Protein AF-A0A2D6E256-F1 (afdb_monomer_lite)

pLDDT: mean 92.29, std 6.57, range [42.56, 98.31]

Structure (mmCIF, N/CA/C/O backbone):
data_AF-A0A2D6E256-F1
#
_entry.id   AF-A0A2D6E256-F1
#
loop_
_atom_site.group_PDB
_atom_site.id
_atom_site.type_symbol
_atom_site.label_atom_id
_atom_site.label_alt_id
_atom_site.label_comp_id
_atom_site.label_asym_id
_atom_site.label_entity_id
_atom_site.label_seq_id
_atom_site.pdbx_PDB_ins_code
_atom_site.Cartn_x
_atom_site.Cartn_y
_atom_site.Cartn_z
_atom_site.occupancy
_atom_site.B_iso_or_equiv
_atom_site.auth_seq_id
_atom_site.auth_comp_id
_atom_site.auth_asym_id
_atom_site.auth_atom_id
_atom_site.pdbx_PDB_model_num
ATOM 1 N N . MET A 1 1 ? -31.412 8.981 7.263 1.00 42.56 1 MET A N 1
ATOM 2 C CA . MET A 1 1 ? -31.386 8.027 8.396 1.00 42.56 1 MET A CA 1
ATOM 3 C C . MET A 1 1 ? -29.977 7.980 8.965 1.00 42.56 1 MET A C 1
ATOM 5 O O . MET A 1 1 ? -29.060 7.712 8.205 1.00 42.56 1 MET A O 1
ATOM 9 N N . LYS A 1 2 ? -29.786 8.270 10.258 1.00 49.34 2 LYS A N 1
ATOM 10 C CA . LYS A 1 2 ? -28.508 8.019 10.946 1.00 49.34 2 LYS A CA 1
ATOM 11 C C . LYS A 1 2 ? -28.487 6.540 11.339 1.00 49.34 2 LYS A C 1
ATOM 13 O O . LYS A 1 2 ? -29.205 6.157 12.256 1.00 49.34 2 LYS A O 1
ATOM 18 N N . SER A 1 3 ? -27.737 5.709 10.621 1.00 59.97 3 SER A N 1
ATOM 19 C CA . SER A 1 3 ? -27.509 4.318 11.020 1.00 59.97 3 SER A CA 1
ATOM 20 C C . SER A 1 3 ? -26.541 4.308 12.204 1.00 59.97 3 SER A C 1
ATOM 22 O O . SER A 1 3 ? -25.357 4.606 12.037 1.00 59.97 3 SER A O 1
ATOM 24 N N . ASN A 1 4 ? -27.052 4.021 13.400 1.00 79.44 4 ASN A N 1
ATOM 25 C CA . ASN A 1 4 ? -26.221 3.742 14.567 1.00 79.44 4 ASN A CA 1
ATOM 26 C C . ASN A 1 4 ? -25.912 2.246 14.572 1.00 79.44 4 ASN A C 1
ATOM 28 O O . ASN A 1 4 ? -26.814 1.431 14.752 1.00 79.44 4 ASN A O 1
ATOM 32 N N . ILE A 1 5 ? -24.649 1.904 14.358 1.00 92.31 5 ILE A N 1
ATOM 33 C CA . ILE A 1 5 ? -24.158 0.527 14.391 1.00 92.31 5 ILE A CA 1
ATOM 34 C C . ILE A 1 5 ? -23.580 0.269 15.784 1.00 92.31 5 ILE A C 1
ATOM 36 O O . ILE A 1 5 ? -22.958 1.156 16.369 1.00 92.31 5 ILE A O 1
ATOM 40 N N . LEU A 1 6 ? -23.793 -0.927 16.327 1.00 94.25 6 LEU A N 1
ATOM 41 C CA . LEU A 1 6 ? -23.228 -1.360 17.603 1.00 94.25 6 LEU A CA 1
ATOM 42 C C . LEU A 1 6 ? -22.379 -2.609 17.371 1.00 94.25 6 LEU A C 1
ATOM 44 O O . LEU A 1 6 ? -22.838 -3.554 16.735 1.00 94.25 6 LEU A O 1
ATOM 48 N N . THR A 1 7 ? -21.166 -2.620 17.911 1.00 95.75 7 THR A N 1
ATOM 49 C CA . THR A 1 7 ? -20.283 -3.789 17.902 1.00 95.75 7 THR A CA 1
ATOM 50 C C . THR A 1 7 ? -19.601 -3.957 19.256 1.00 95.75 7 THR A C 1
ATOM 52 O O . THR A 1 7 ? -19.430 -2.995 20.004 1.00 95.75 7 THR A O 1
ATOM 55 N N . LYS A 1 8 ? -19.195 -5.185 19.586 1.00 96.62 8 LYS A N 1
ATOM 56 C CA . LYS A 1 8 ? -18.315 -5.425 20.736 1.00 96.62 8 LYS A CA 1
ATOM 57 C C . LYS A 1 8 ? -16.895 -4.980 20.404 1.00 96.62 8 LYS A C 1
ATOM 59 O O . LYS A 1 8 ? -16.344 -4.138 21.101 1.00 96.62 8 LYS A O 1
ATOM 64 N N . LYS A 1 9 ? -16.346 -5.479 19.296 1.00 97.75 9 LYS A N 1
ATOM 65 C CA . LYS A 1 9 ? -14.988 -5.172 18.839 1.00 97.75 9 LYS A CA 1
ATOM 66 C C . LYS A 1 9 ? -15.029 -4.415 17.524 1.00 97.75 9 LYS A C 1
ATOM 68 O O . LYS A 1 9 ? -15.698 -4.842 16.576 1.00 97.75 9 LYS A O 1
ATOM 73 N N . LEU A 1 10 ? -14.314 -3.302 17.484 1.00 98.06 10 LEU A N 1
ATOM 74 C CA . LEU A 1 10 ? -14.094 -2.512 16.287 1.00 98.06 10 LEU A CA 1
ATOM 75 C C . LEU A 1 10 ? -12.601 -2.480 15.977 1.00 98.06 10 LEU A C 1
ATOM 77 O O . LEU A 1 10 ? -11.783 -2.225 16.853 1.00 98.06 10 LEU A O 1
ATOM 81 N N . VAL A 1 11 ? -12.260 -2.733 14.724 1.00 98.31 11 VAL A N 1
ATOM 82 C CA . VAL A 1 11 ? -10.904 -2.647 14.193 1.00 98.31 11 VAL A CA 1
ATOM 83 C C . VAL A 1 11 ? -10.857 -1.492 13.204 1.00 98.31 11 VAL A C 1
ATOM 85 O O . VAL A 1 11 ? -11.745 -1.365 12.361 1.00 98.31 11 VAL A O 1
ATOM 88 N N . ILE A 1 12 ? -9.821 -0.666 13.278 1.00 97.69 12 ILE A N 1
ATOM 89 C CA . ILE A 1 12 ? -9.506 0.332 12.259 1.00 97.69 12 ILE A CA 1
ATOM 90 C C . ILE A 1 12 ? -8.121 0.024 11.714 1.00 97.69 12 ILE A C 1
ATOM 92 O O . ILE A 1 12 ? -7.166 -0.121 12.477 1.00 97.69 12 ILE A O 1
ATOM 96 N N . GLY A 1 13 ? -8.023 -0.094 10.396 1.00 96.19 13 GLY A N 1
ATOM 97 C CA . GLY A 1 13 ? -6.741 -0.253 9.732 1.00 96.19 13 GLY A CA 1
ATOM 98 C C . GLY A 1 13 ? -6.850 -0.779 8.312 1.00 96.19 13 GLY A C 1
ATOM 99 O O . GLY A 1 13 ? -7.865 -1.347 7.899 1.00 96.19 13 GLY A O 1
ATOM 100 N N . SER A 1 14 ? -5.762 -0.599 7.577 1.00 93.12 14 SER A N 1
ATOM 101 C CA . SER A 1 14 ? -5.675 -0.885 6.143 1.00 93.12 14 SER A CA 1
ATOM 102 C C . SER A 1 14 ? -4.825 -2.112 5.795 1.00 93.12 14 SER A C 1
ATOM 104 O O . SER A 1 14 ? -4.957 -2.669 4.706 1.00 93.12 14 SER A O 1
ATOM 106 N N . CYS A 1 15 ? -3.973 -2.573 6.712 1.00 93.88 15 CYS A N 1
ATOM 107 C CA . CYS A 1 15 ? -2.990 -3.626 6.457 1.00 93.88 15 CYS A CA 1
ATOM 108 C C . CYS A 1 15 ? -3.563 -5.050 6.593 1.00 93.88 15 CYS A C 1
ATOM 110 O O . CYS A 1 15 ? -4.566 -5.279 7.268 1.00 93.88 15 CYS A O 1
ATOM 112 N N . LEU A 1 16 ? -2.878 -6.050 6.019 1.00 95.88 16 LEU A N 1
ATOM 113 C CA . LEU A 1 16 ? -3.288 -7.462 6.099 1.00 95.88 16 LEU A CA 1
ATOM 114 C C . LEU A 1 16 ? -3.494 -7.943 7.547 1.00 95.88 16 LEU A C 1
ATOM 116 O O . LEU A 1 16 ? -4.453 -8.666 7.818 1.00 95.88 16 LEU A O 1
ATOM 120 N N . ARG A 1 17 ? -2.649 -7.493 8.485 1.00 96.00 17 ARG A N 1
ATOM 121 C CA . ARG A 1 17 ? -2.762 -7.835 9.913 1.00 96.00 17 ARG A CA 1
ATOM 122 C C . ARG A 1 17 ? -4.083 -7.362 10.524 1.00 96.00 17 ARG A C 1
ATOM 124 O O . ARG A 1 17 ? -4.679 -8.114 11.289 1.00 96.00 17 ARG A O 1
ATOM 131 N N . ALA A 1 18 ? -4.577 -6.179 10.151 1.00 97.19 18 ALA A N 1
ATOM 132 C CA . ALA A 1 18 ? 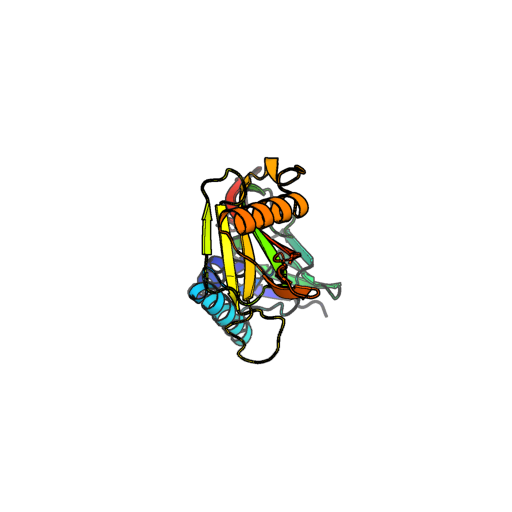-5.866 -5.672 10.622 1.00 97.19 18 ALA A CA 1
ATOM 133 C C . ALA A 1 18 ? -7.023 -6.568 10.150 1.00 97.19 18 ALA A C 1
ATOM 135 O O . ALA A 1 18 ? -7.886 -6.946 10.943 1.00 97.19 18 ALA A O 1
ATOM 136 N N . LEU A 1 19 ? -7.005 -6.984 8.877 1.00 97.44 19 LEU A N 1
ATOM 137 C CA . LEU A 1 19 ? -8.013 -7.897 8.328 1.00 97.44 19 LEU A CA 1
ATOM 138 C C . LEU A 1 19 ? -7.945 -9.292 8.962 1.00 97.44 19 LEU A C 1
ATOM 140 O O . LEU A 1 19 ? -8.982 -9.881 9.270 1.00 97.44 19 LEU A O 1
ATOM 144 N N . GLN A 1 20 ? -6.740 -9.822 9.177 1.00 98.00 20 GLN A N 1
ATOM 145 C CA . GLN A 1 20 ? -6.538 -11.097 9.869 1.00 98.00 20 GLN A CA 1
ATOM 146 C C . GLN A 1 20 ? -7.066 -11.034 11.303 1.00 98.00 20 GLN A C 1
ATOM 148 O O . GLN A 1 20 ? -7.802 -11.928 11.720 1.00 98.00 20 GLN A O 1
ATOM 153 N N . TYR A 1 21 ? -6.751 -9.958 12.030 1.00 98.25 21 TYR A N 1
ATOM 154 C CA . TYR A 1 21 ? -7.240 -9.739 13.386 1.00 98.25 21 TYR A CA 1
ATOM 155 C C . TYR A 1 21 ? -8.768 -9.675 13.419 1.00 98.25 21 TYR A C 1
ATOM 157 O O . TYR A 1 21 ? -9.390 -10.380 14.215 1.00 98.25 21 TYR A O 1
ATOM 165 N N . ALA A 1 22 ? -9.376 -8.894 12.520 1.00 98.00 22 ALA A N 1
ATOM 166 C CA . ALA A 1 22 ? -10.825 -8.779 12.421 1.00 98.00 22 ALA A CA 1
ATOM 167 C C . ALA A 1 22 ? -11.491 -10.129 12.126 1.00 98.00 22 ALA A C 1
ATOM 169 O O . ALA A 1 22 ? -12.448 -10.513 12.795 1.00 98.00 22 ALA A O 1
ATOM 170 N N . SER A 1 23 ? -10.940 -10.896 11.182 1.00 97.69 23 SER A N 1
ATOM 171 C CA . SER A 1 23 ? -11.458 -12.220 10.834 1.00 97.69 23 SER A CA 1
ATOM 172 C C . SER A 1 23 ? -11.338 -13.228 11.978 1.00 97.69 23 SER A C 1
ATOM 174 O O . SER A 1 23 ? -12.267 -14.010 12.182 1.00 97.69 23 SER A O 1
ATOM 176 N N . ALA A 1 24 ? -10.216 -13.227 12.706 1.00 97.81 24 ALA A N 1
ATOM 177 C CA . ALA A 1 24 ? -9.951 -14.161 13.801 1.00 97.81 24 ALA A CA 1
ATOM 178 C C . ALA A 1 24 ? -10.819 -13.897 15.042 1.00 97.81 24 ALA A C 1
ATOM 180 O O . ALA A 1 24 ? -11.139 -14.830 15.772 1.00 97.81 24 ALA A O 1
ATOM 181 N N . HIS A 1 25 ? -11.219 -12.643 15.262 1.00 97.31 25 HIS A N 1
ATOM 182 C CA . HIS A 1 25 ? -11.988 -12.227 16.439 1.00 97.31 25 HIS A CA 1
ATOM 183 C C . HIS A 1 25 ? -13.457 -11.907 16.137 1.00 97.31 25 HIS A C 1
ATOM 185 O O . HIS A 1 25 ? -14.132 -11.351 17.002 1.00 97.31 25 HIS A O 1
ATOM 191 N N . ASP A 1 26 ? -13.937 -12.216 14.924 1.00 96.38 26 ASP A N 1
ATOM 192 C CA . ASP A 1 26 ? -15.287 -11.863 14.448 1.00 96.38 26 ASP A CA 1
ATOM 193 C C . ASP A 1 26 ? -15.609 -10.371 14.675 1.00 96.38 26 ASP A C 1
ATOM 195 O O . ASP A 1 26 ? -16.708 -9.982 15.067 1.00 96.38 26 ASP A O 1
ATOM 199 N N . ALA A 1 27 ? -14.594 -9.521 14.495 1.00 97.62 27 ALA A N 1
ATOM 200 C CA . ALA A 1 27 ? -14.680 -8.100 14.779 1.00 97.62 27 ALA A CA 1
ATOM 201 C C . ALA A 1 27 ? -15.087 -7.317 13.531 1.00 97.62 27 ALA A C 1
ATOM 203 O O . ALA A 1 27 ? -14.698 -7.629 12.403 1.00 97.62 27 ALA A O 1
ATOM 204 N N . MET A 1 28 ? -15.840 -6.247 13.762 1.00 97.81 28 MET A N 1
ATOM 205 C CA . MET A 1 28 ? -16.171 -5.286 12.722 1.00 97.81 28 MET A CA 1
ATOM 206 C C . MET A 1 28 ? -14.917 -4.498 12.340 1.00 97.81 28 MET A C 1
ATOM 208 O O . MET A 1 28 ? -14.172 -4.086 13.226 1.00 97.81 28 MET A O 1
ATOM 212 N N . ILE A 1 29 ? -14.693 -4.254 11.050 1.00 97.69 29 ILE A N 1
ATOM 213 C CA . ILE A 1 29 ? -13.533 -3.510 10.552 1.00 97.69 29 ILE A CA 1
ATOM 214 C C . ILE A 1 29 ? -13.938 -2.290 9.725 1.00 97.69 29 ILE A C 1
ATOM 216 O O . ILE A 1 29 ? -14.803 -2.355 8.847 1.00 97.69 29 ILE A O 1
ATOM 220 N N . VAL A 1 30 ? -13.253 -1.178 9.977 1.00 96.81 30 VAL A N 1
ATOM 221 C CA . VAL A 1 30 ? -13.230 0.007 9.122 1.00 96.81 30 VAL A CA 1
ATOM 222 C C . VAL A 1 30 ? -11.868 0.062 8.438 1.00 96.81 30 VAL A C 1
ATOM 224 O O . VAL A 1 30 ? -10.850 0.343 9.068 1.00 96.81 30 VAL A O 1
ATOM 227 N N . VAL A 1 31 ? -11.864 -0.213 7.135 1.00 95.62 31 VAL A N 1
ATOM 228 C CA . VAL A 1 31 ? -10.683 -0.044 6.282 1.00 95.62 31 VAL A CA 1
ATOM 229 C C . VAL A 1 31 ? -10.583 1.436 5.927 1.00 95.62 31 VAL A C 1
ATOM 231 O O . VAL A 1 31 ? -11.380 1.943 5.141 1.00 95.62 31 VAL A O 1
ATOM 234 N N . ASN A 1 32 ? -9.654 2.137 6.566 1.00 94.69 32 ASN A N 1
ATOM 235 C CA . ASN A 1 32 ? -9.505 3.592 6.484 1.00 94.69 32 ASN A CA 1
ATOM 236 C C . ASN A 1 32 ? -8.736 4.063 5.240 1.00 94.69 32 ASN A C 1
ATOM 238 O O . ASN A 1 32 ? -8.977 5.168 4.756 1.00 94.69 32 ASN A O 1
ATOM 242 N N . MET A 1 33 ? -7.873 3.218 4.677 1.00 91.81 33 MET A N 1
ATOM 243 C CA . MET A 1 33 ? -7.223 3.442 3.384 1.00 91.81 33 MET A CA 1
ATOM 244 C C . MET A 1 33 ? -7.076 2.148 2.588 1.00 91.81 33 MET A C 1
ATOM 246 O O . MET A 1 33 ? -7.040 1.051 3.145 1.00 91.81 33 MET A O 1
ATOM 250 N N . TYR A 1 34 ? -6.950 2.281 1.270 1.00 89.62 34 TYR A N 1
ATOM 251 C CA . TYR A 1 34 ? -6.566 1.178 0.401 1.00 89.62 34 TYR A CA 1
ATOM 252 C C . TYR A 1 34 ? -5.039 1.028 0.402 1.00 89.62 34 TYR A C 1
ATOM 254 O O . TYR A 1 34 ? -4.341 1.743 -0.309 1.00 89.62 34 TYR A O 1
ATOM 262 N N . ASN A 1 35 ? -4.524 0.114 1.229 1.00 89.00 35 ASN A N 1
ATOM 263 C CA . ASN A 1 35 ? -3.087 -0.149 1.356 1.00 89.00 35 ASN A CA 1
ATOM 264 C C . ASN A 1 35 ? -2.790 -1.665 1.431 1.00 89.00 35 ASN A C 1
ATOM 266 O O . ASN A 1 35 ? -2.372 -2.172 2.478 1.00 89.00 35 ASN A O 1
ATOM 270 N N . PRO A 1 36 ? -3.089 -2.431 0.365 1.00 92.88 36 PRO A N 1
ATOM 271 C CA . PRO A 1 36 ? -2.792 -3.860 0.327 1.00 92.88 36 PRO A CA 1
ATOM 272 C C . PRO A 1 36 ? -1.275 -4.110 0.230 1.00 92.88 36 PRO A C 1
ATOM 274 O O . PRO A 1 36 ? -0.565 -3.252 -0.282 1.00 92.88 36 PRO A O 1
ATOM 277 N N . PRO A 1 37 ? -0.770 -5.292 0.630 1.00 93.69 37 PRO A N 1
ATOM 278 C CA . PRO A 1 37 ? 0.617 -5.711 0.379 1.00 93.69 37 PRO A CA 1
ATOM 279 C C . PRO A 1 37 ? 1.036 -5.531 -1.088 1.00 93.69 37 PRO A C 1
ATOM 281 O O . PRO A 1 37 ? 0.192 -5.574 -1.980 1.00 93.69 37 PRO A O 1
ATOM 284 N N . HIS A 1 38 ? 2.324 -5.353 -1.385 1.00 92.69 38 HIS A N 1
ATOM 285 C CA . HIS A 1 38 ? 2.734 -5.020 -2.755 1.00 92.69 38 HIS A CA 1
ATOM 286 C C . HIS A 1 38 ? 2.531 -6.211 -3.710 1.00 92.69 38 HIS A C 1
ATOM 288 O O . HIS A 1 38 ? 3.221 -7.223 -3.614 1.00 92.69 38 HIS A O 1
ATOM 294 N N . GLU A 1 39 ? 1.644 -6.071 -4.699 1.00 92.31 39 GLU A N 1
ATOM 295 C CA . GLU A 1 39 ? 1.156 -7.174 -5.547 1.00 92.31 39 GLU A CA 1
ATOM 296 C C . GLU A 1 39 ? 2.254 -8.033 -6.200 1.00 92.31 39 GLU A C 1
ATOM 298 O O . GLU A 1 39 ? 2.122 -9.252 -6.281 1.00 92.31 39 GLU A O 1
ATOM 303 N N . LEU A 1 40 ? 3.338 -7.415 -6.680 1.00 92.19 40 LEU A N 1
ATOM 304 C CA . LEU A 1 40 ? 4.413 -8.135 -7.380 1.00 92.19 40 LEU A CA 1
ATOM 305 C C . LEU A 1 40 ? 5.503 -8.678 -6.448 1.00 92.19 40 LEU A C 1
ATOM 307 O O . LEU A 1 40 ? 6.265 -9.551 -6.856 1.00 92.19 40 LEU A O 1
ATOM 311 N N . GLU A 1 41 ? 5.604 -8.152 -5.226 1.00 91.62 41 GLU A N 1
ATOM 312 C CA . GLU A 1 41 ? 6.631 -8.569 -4.256 1.00 91.62 41 GLU A CA 1
ATOM 313 C C . GLU A 1 41 ? 6.066 -9.627 -3.308 1.00 91.62 41 GLU A C 1
ATOM 315 O O . GLU A 1 41 ? 6.740 -10.601 -2.987 1.00 91.62 41 GLU A O 1
ATOM 320 N N . GLU A 1 42 ? 4.807 -9.451 -2.912 1.00 93.06 42 GLU A N 1
ATOM 321 C CA . GLU A 1 42 ? 4.099 -10.239 -1.908 1.00 93.06 42 GLU A CA 1
ATOM 322 C C . GLU A 1 42 ? 2.760 -10.751 -2.484 1.00 93.06 42 GLU A C 1
ATOM 324 O O . GLU A 1 42 ? 1.692 -10.502 -1.918 1.00 93.06 42 GLU A O 1
ATOM 329 N N . PRO A 1 43 ? 2.762 -11.481 -3.622 1.00 94.62 43 PRO A N 1
ATOM 330 C CA . PRO A 1 43 ? 1.533 -11.850 -4.334 1.00 94.62 43 PRO A CA 1
ATOM 331 C C . PRO A 1 43 ? 0.572 -12.689 -3.483 1.00 94.62 43 PRO A C 1
ATOM 333 O O . PRO A 1 43 ? -0.647 -12.547 -3.585 1.00 94.62 43 PRO A O 1
ATOM 336 N N . THR A 1 44 ? 1.110 -13.551 -2.616 1.00 96.62 44 THR A N 1
ATOM 337 C CA . THR A 1 44 ? 0.313 -14.367 -1.690 1.00 96.62 44 THR A CA 1
ATOM 338 C C . THR A 1 44 ? -0.408 -13.499 -0.661 1.00 96.62 44 THR A C 1
ATOM 340 O O . THR A 1 44 ? -1.592 -13.713 -0.404 1.00 96.62 44 THR A O 1
ATOM 343 N N . GLU A 1 45 ? 0.281 -12.510 -0.089 1.00 96.44 45 GLU A N 1
ATOM 344 C CA . GLU A 1 45 ? -0.285 -11.614 0.921 1.00 96.44 45 GLU A CA 1
ATOM 345 C C . GLU A 1 45 ? -1.274 -10.628 0.302 1.00 96.44 45 GLU A C 1
ATOM 347 O O . GLU A 1 45 ? -2.343 -10.401 0.867 1.00 96.44 45 GLU A O 1
ATOM 352 N N . TRP A 1 46 ? -0.979 -10.117 -0.896 1.00 96.31 46 TRP A N 1
ATOM 353 C CA . TRP A 1 46 ? -1.907 -9.296 -1.672 1.00 96.31 46 TRP A CA 1
ATOM 354 C C . TRP A 1 46 ? -3.209 -10.055 -1.955 1.00 96.31 46 TRP A C 1
ATOM 356 O O . TRP A 1 46 ? -4.305 -9.551 -1.698 1.00 96.31 46 TRP A O 1
ATOM 366 N N . LEU A 1 47 ? -3.113 -11.311 -2.404 1.00 97.12 47 LEU A N 1
ATOM 367 C CA . LEU A 1 47 ? -4.287 -12.149 -2.647 1.00 97.12 47 LEU A CA 1
ATOM 368 C C . LEU A 1 47 ? -5.050 -12.456 -1.350 1.00 97.12 47 LEU A C 1
ATOM 370 O O . LEU A 1 47 ? -6.284 -12.440 -1.343 1.00 97.12 47 LEU A O 1
ATOM 374 N N . ALA A 1 48 ? -4.338 -12.731 -0.255 1.00 97.56 48 ALA A N 1
ATOM 375 C CA . ALA A 1 48 ? -4.940 -12.953 1.057 1.00 97.56 48 ALA A CA 1
ATOM 376 C C . ALA A 1 48 ? -5.695 -11.710 1.547 1.00 97.56 48 ALA A C 1
ATOM 378 O O . ALA A 1 48 ? -6.814 -11.841 2.042 1.00 97.56 48 ALA A O 1
ATOM 379 N N . TRP A 1 49 ? -5.132 -10.517 1.346 1.00 97.50 49 TRP A N 1
ATOM 380 C CA . TRP A 1 49 ? -5.764 -9.247 1.690 1.00 97.50 49 TRP A CA 1
ATOM 381 C C . TRP A 1 49 ? -7.103 -9.083 0.966 1.00 97.50 49 TRP A C 1
ATOM 383 O O . TRP A 1 49 ? -8.127 -8.870 1.614 1.00 97.50 49 TRP A O 1
ATOM 393 N N . HIS A 1 50 ? -7.133 -9.281 -0.358 1.00 96.44 50 HIS A N 1
ATOM 394 C CA . HIS A 1 50 ? -8.369 -9.168 -1.148 1.00 96.44 50 HIS A CA 1
ATOM 395 C C . HIS A 1 50 ? -9.411 -10.210 -0.751 1.00 96.44 50 HIS A C 1
ATOM 397 O O . HIS A 1 50 ? -10.583 -9.878 -0.565 1.00 96.44 50 HIS A O 1
ATOM 403 N N . ARG A 1 51 ? -8.990 -11.465 -0.558 1.00 96.94 51 ARG A N 1
ATOM 404 C CA . ARG A 1 51 ? -9.885 -12.548 -0.125 1.00 96.94 51 ARG A CA 1
ATOM 405 C C . ARG A 1 51 ? -10.490 -12.279 1.248 1.00 96.94 51 ARG A C 1
ATOM 407 O O . ARG A 1 51 ? -11.695 -12.461 1.417 1.00 96.94 51 ARG A O 1
ATOM 414 N N . LEU A 1 52 ? -9.688 -11.837 2.217 1.00 96.88 52 LEU A N 1
ATOM 415 C CA . LEU A 1 52 ? -10.174 -11.493 3.554 1.00 96.88 52 LEU A CA 1
ATOM 416 C C . LEU A 1 52 ? -11.092 -10.273 3.510 1.00 96.88 52 LEU A C 1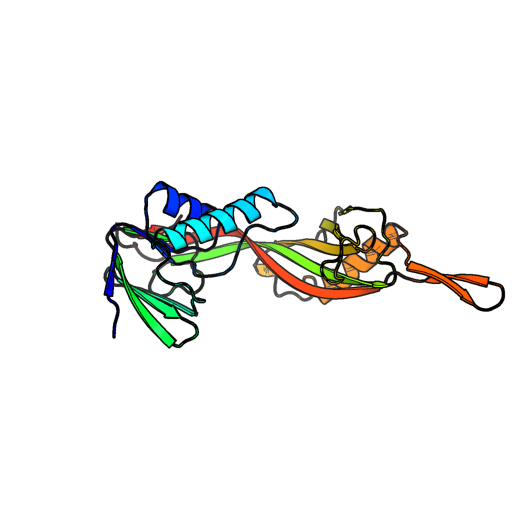
ATOM 418 O O . LEU A 1 52 ? -12.168 -10.318 4.097 1.00 96.88 52 LEU A O 1
ATOM 422 N N . SER A 1 53 ? -10.719 -9.227 2.770 1.00 95.19 53 SER A N 1
ATOM 423 C CA . SER A 1 53 ? -11.524 -8.008 2.619 1.00 95.19 53 SER A CA 1
ATOM 424 C C . SER A 1 53 ? -12.913 -8.327 2.066 1.00 95.19 53 SER A C 1
ATOM 426 O O . SER A 1 53 ? -13.929 -7.908 2.624 1.00 95.19 53 SER A O 1
ATOM 428 N N . PHE A 1 54 ? -12.961 -9.156 1.021 1.00 95.38 54 PHE A N 1
ATOM 429 C CA . PHE A 1 54 ? -14.199 -9.644 0.425 1.00 95.38 54 PHE A CA 1
ATOM 430 C C . PHE A 1 54 ? -15.011 -10.518 1.391 1.00 95.38 54 PHE A C 1
ATOM 432 O O . PHE A 1 54 ? -16.206 -10.293 1.576 1.00 95.38 54 PHE A O 1
ATOM 439 N N . THR A 1 55 ? -14.362 -11.477 2.058 1.00 96.69 55 THR A N 1
ATOM 440 C CA . THR A 1 55 ? -15.021 -12.395 3.004 1.00 96.69 55 THR A CA 1
ATOM 441 C C . THR A 1 55 ? -15.632 -11.644 4.188 1.00 96.69 55 THR A C 1
ATOM 443 O O . THR A 1 55 ? -16.769 -11.916 4.571 1.00 96.69 55 THR A O 1
ATOM 446 N N . LEU A 1 56 ? -14.913 -10.671 4.755 1.00 96.56 56 LEU A N 1
ATOM 447 C CA . LEU A 1 56 ? -15.416 -9.806 5.826 1.00 96.56 56 LEU A CA 1
ATOM 448 C C . LEU A 1 56 ? -16.599 -8.951 5.352 1.00 96.56 56 LEU A C 1
ATOM 450 O O . LEU A 1 56 ? -17.552 -8.759 6.107 1.00 96.56 56 LEU A O 1
ATOM 454 N N . GLY A 1 57 ? -16.574 -8.491 4.097 1.00 95.25 57 GLY A N 1
ATOM 455 C CA . GLY A 1 57 ? -17.701 -7.812 3.457 1.00 95.25 57 GLY A CA 1
ATOM 456 C C . GLY A 1 57 ? -18.956 -8.683 3.385 1.00 95.25 57 GLY A C 1
ATOM 457 O O . GLY A 1 57 ? -20.011 -8.262 3.851 1.00 95.25 57 GLY A O 1
ATOM 458 N N . ILE A 1 58 ? -18.838 -9.920 2.885 1.00 95.12 58 ILE A N 1
ATOM 459 C CA . ILE A 1 58 ? -19.965 -10.871 2.809 1.00 95.12 58 ILE A CA 1
ATOM 460 C C . ILE A 1 58 ? -20.517 -11.206 4.198 1.00 95.12 58 ILE A C 1
ATOM 462 O O . ILE A 1 58 ? -21.728 -11.326 4.368 1.00 95.12 58 ILE A O 1
ATOM 466 N N . ARG A 1 59 ? -19.646 -11.325 5.204 1.00 95.56 59 ARG A N 1
ATOM 467 C CA . ARG A 1 59 ? -20.043 -11.570 6.600 1.00 95.56 59 ARG A CA 1
ATOM 468 C C . ARG A 1 59 ? -20.709 -10.362 7.270 1.00 95.56 59 ARG A C 1
ATOM 470 O O . ARG A 1 59 ? -21.096 -10.462 8.428 1.00 95.56 59 ARG A O 1
ATOM 477 N N . GLY A 1 60 ? -20.809 -9.216 6.592 1.00 94.25 60 GLY A N 1
ATOM 478 C CA . GLY A 1 60 ? -21.344 -7.981 7.171 1.00 94.25 60 GLY A CA 1
ATOM 479 C C . GLY A 1 60 ? -20.425 -7.332 8.212 1.00 94.25 60 GLY A C 1
ATOM 480 O O . GLY A 1 60 ? -20.841 -6.408 8.906 1.00 94.25 60 GLY A O 1
ATOM 481 N N . LEU A 1 61 ? -19.169 -7.780 8.315 1.00 96.06 61 LEU A N 1
ATOM 482 C CA . LEU A 1 61 ? -18.176 -7.247 9.254 1.00 96.06 61 LEU A CA 1
ATOM 483 C C . LEU A 1 61 ? -17.452 -6.012 8.710 1.00 96.06 61 LEU A C 1
ATOM 485 O O . LEU A 1 61 ? -16.729 -5.352 9.450 1.00 96.06 61 LEU A O 1
ATOM 489 N N . ARG A 1 62 ? -17.663 -5.661 7.439 1.00 94.19 62 ARG A N 1
ATOM 490 C CA . ARG A 1 62 ? -17.196 -4.410 6.835 1.00 94.19 62 ARG A CA 1
ATOM 491 C C . ARG A 1 62 ? -18.405 -3.522 6.501 1.00 94.19 62 ARG A C 1
ATOM 493 O O . ARG A 1 62 ? -18.890 -3.555 5.372 1.00 94.19 62 ARG A O 1
ATOM 500 N N . PRO A 1 63 ? -18.919 -2.736 7.464 1.00 90.12 63 PRO A N 1
ATOM 501 C CA . PRO A 1 63 ? -20.167 -1.981 7.304 1.00 90.12 63 PRO A CA 1
ATOM 502 C C . PRO A 1 63 ? -20.058 -0.808 6.322 1.00 90.12 63 PRO A C 1
ATOM 504 O O . PRO A 1 63 ? -21.076 -0.234 5.939 1.00 90.12 63 PRO A O 1
ATOM 507 N N . ILE A 1 64 ? -18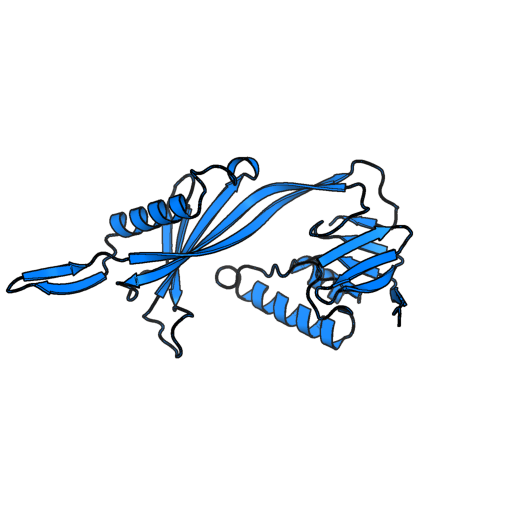.835 -0.425 5.943 1.00 90.25 64 ILE A N 1
ATOM 508 C CA . ILE A 1 64 ? -18.555 0.711 5.066 1.00 90.25 64 ILE A CA 1
ATOM 509 C C . ILE A 1 64 ? -17.956 0.174 3.759 1.00 90.25 64 ILE A C 1
ATOM 511 O O . ILE A 1 64 ? -16.788 -0.233 3.747 1.00 90.25 64 ILE A O 1
ATOM 515 N N . PRO A 1 65 ? -18.749 0.126 2.671 1.00 81.44 65 PRO A N 1
ATOM 516 C CA . PRO A 1 65 ? -18.293 -0.404 1.388 1.00 81.44 65 PRO A CA 1
ATOM 517 C C . PRO A 1 65 ? -17.523 0.624 0.544 1.00 81.44 65 PRO A C 1
ATOM 519 O O . PRO A 1 65 ? -16.828 0.227 -0.384 1.00 81.44 65 PRO A O 1
ATOM 522 N N . SER A 1 66 ? -17.653 1.917 0.849 1.00 85.19 66 SER A N 1
ATOM 523 C CA . SER A 1 66 ? -17.038 3.033 0.116 1.00 85.19 66 SER A CA 1
ATOM 524 C C . SER A 1 66 ? -15.718 3.488 0.739 1.00 85.19 66 SER A C 1
ATOM 526 O O . SER A 1 66 ? -15.360 3.058 1.840 1.00 85.19 66 SER A O 1
ATOM 528 N N . GLU A 1 67 ? -15.030 4.410 0.067 1.00 88.81 67 GLU A N 1
ATOM 529 C CA . GLU A 1 67 ? -13.840 5.048 0.622 1.00 88.81 67 GLU A CA 1
ATOM 530 C C . GLU A 1 67 ? -14.174 5.915 1.845 1.00 88.81 67 GLU A C 1
ATOM 532 O O . GLU A 1 67 ? -15.230 6.558 1.937 1.00 88.81 67 GLU A O 1
ATOM 537 N N . VAL A 1 68 ? -13.266 5.880 2.820 1.00 93.69 68 VAL A N 1
ATOM 538 C CA . VAL A 1 68 ? -13.337 6.659 4.056 1.00 93.69 68 VAL A CA 1
ATOM 539 C C . VAL A 1 68 ? -12.548 7.948 3.867 1.00 93.69 68 VAL A C 1
ATOM 541 O O . VAL A 1 68 ? -11.372 7.901 3.524 1.00 93.69 68 VAL A O 1
ATOM 544 N N . GLU A 1 69 ? -13.178 9.088 4.131 1.00 93.94 69 GLU A N 1
ATOM 545 C CA . GLU A 1 69 ? -12.552 10.417 4.077 1.00 93.94 69 GLU A CA 1
ATOM 546 C C . GLU A 1 69 ? -11.964 10.821 5.424 1.00 93.94 69 GLU A C 1
ATOM 548 O O . GLU A 1 69 ? -10.870 11.369 5.513 1.00 93.94 69 GLU A O 1
ATOM 553 N N . SER A 1 70 ? -12.694 10.545 6.502 1.00 95.25 70 SER A N 1
ATOM 554 C CA . SER A 1 70 ? -12.232 10.839 7.854 1.00 95.25 70 SER A CA 1
ATOM 555 C C . SER A 1 70 ? -12.880 9.931 8.882 1.00 95.25 70 SER A C 1
ATOM 557 O O . SER A 1 70 ? -14.012 9.462 8.727 1.00 95.25 70 SER A O 1
ATOM 559 N N . ILE A 1 71 ? -12.144 9.713 9.962 1.00 96.62 71 ILE A N 1
ATOM 560 C CA . ILE A 1 71 ? -12.548 8.959 11.134 1.00 96.62 71 ILE A CA 1
ATOM 561 C C . ILE A 1 71 ? -12.336 9.857 12.346 1.00 96.62 71 ILE A C 1
ATOM 563 O O . ILE A 1 71 ? -11.264 10.426 12.549 1.00 96.62 71 ILE A O 1
ATOM 567 N N . ARG A 1 72 ? -13.359 9.972 13.184 1.00 95.94 72 ARG A N 1
ATOM 568 C CA . ARG A 1 72 ? -13.285 10.660 14.469 1.00 95.94 72 ARG A CA 1
ATOM 569 C C . ARG A 1 72 ? -13.614 9.686 15.583 1.00 95.94 72 ARG A C 1
ATOM 571 O O . ARG A 1 72 ? -14.703 9.112 15.594 1.00 95.94 72 ARG A O 1
ATOM 578 N N . VAL A 1 73 ? -12.693 9.534 16.521 1.00 96.00 73 VAL A N 1
ATOM 579 C CA . VAL A 1 73 ? -12.861 8.707 17.715 1.00 96.00 73 VAL A CA 1
ATOM 580 C C . VAL A 1 73 ? -13.199 9.610 18.899 1.00 96.00 73 VAL A C 1
ATOM 582 O O . VAL A 1 73 ? -12.604 10.672 19.064 1.00 96.00 73 VAL A O 1
ATOM 585 N N . GLY A 1 74 ? -14.185 9.217 19.702 1.00 91.94 74 GLY A N 1
ATOM 586 C CA . GLY A 1 74 ? -14.533 9.904 20.947 1.00 91.94 74 GLY A CA 1
ATOM 587 C C . GLY A 1 74 ? -15.726 9.257 21.646 1.00 91.94 74 GLY A C 1
ATOM 588 O O . GLY A 1 74 ? -16.597 8.694 20.987 1.00 91.94 74 GLY A O 1
ATOM 589 N N . ASP A 1 75 ? -15.769 9.319 22.978 1.00 88.06 75 ASP A N 1
ATOM 590 C CA . ASP A 1 75 ? -16.906 8.889 23.812 1.00 88.06 75 ASP A CA 1
ATOM 591 C C . ASP A 1 75 ? -17.459 7.476 23.498 1.00 88.06 75 ASP A C 1
ATOM 593 O O . ASP A 1 75 ? -18.672 7.251 23.478 1.00 88.06 75 ASP A O 1
ATOM 597 N N . GLY A 1 76 ? -16.579 6.510 23.195 1.00 92.81 76 GLY A N 1
ATOM 598 C CA . GLY A 1 76 ? -16.976 5.138 22.827 1.00 92.81 76 GLY A CA 1
ATOM 599 C C . GLY A 1 76 ? -17.686 5.029 21.468 1.00 92.81 76 GLY A C 1
ATOM 600 O O . GLY A 1 76 ? -18.409 4.062 21.202 1.00 92.81 76 GLY A O 1
ATOM 601 N N . VAL A 1 77 ? -17.522 6.040 20.612 1.00 95.31 77 VAL A N 1
ATOM 602 C CA . VAL A 1 77 ? -18.085 6.115 19.264 1.00 95.31 77 VAL A CA 1
ATOM 603 C C . VAL A 1 77 ? -16.984 6.408 18.252 1.00 95.31 77 VAL A C 1
ATOM 605 O O . VAL A 1 77 ? -16.144 7.284 18.441 1.00 95.31 77 VAL A O 1
ATOM 608 N N . VAL A 1 78 ? -17.025 5.694 17.133 1.00 96.50 78 VAL A N 1
ATOM 609 C CA . VAL A 1 78 ? -16.299 6.053 15.918 1.00 96.50 78 VAL A CA 1
ATOM 610 C C . VAL A 1 78 ? -17.286 6.666 14.938 1.00 96.50 78 VAL A C 1
ATOM 612 O O . VAL A 1 78 ? -18.246 6.021 14.509 1.00 96.50 78 VAL A O 1
ATOM 615 N N . GLY A 1 79 ? -17.075 7.935 14.608 1.00 95.31 79 GLY A N 1
ATOM 616 C CA . GLY A 1 79 ? -17.748 8.610 13.508 1.00 95.31 79 GLY A CA 1
ATOM 617 C C . GLY A 1 79 ? -16.920 8.471 12.240 1.00 95.31 79 GLY A C 1
ATOM 618 O O . GLY A 1 79 ? -15.782 8.926 12.212 1.00 95.31 79 GLY A O 1
ATOM 619 N N . VAL A 1 80 ? -17.485 7.872 11.197 1.00 95.25 80 VAL A N 1
ATOM 620 C CA . VAL A 1 80 ? -16.836 7.733 9.891 1.00 95.25 80 VAL A CA 1
ATOM 621 C C . VAL A 1 80 ? -17.564 8.593 8.871 1.00 95.25 80 VAL A C 1
ATOM 623 O O . VAL A 1 80 ? -18.789 8.513 8.752 1.00 95.25 80 VAL A O 1
ATOM 626 N N . THR A 1 81 ? -16.810 9.400 8.135 1.00 94.00 81 THR A N 1
ATOM 627 C CA . THR A 1 81 ? -17.295 10.158 6.981 1.00 94.00 81 THR A CA 1
ATOM 628 C C . THR A 1 81 ? -16.783 9.487 5.717 1.00 94.00 81 THR A C 1
ATOM 630 O O . THR A 1 81 ? -15.586 9.241 5.590 1.00 94.00 81 THR A O 1
ATOM 633 N N . THR A 1 82 ? -17.683 9.177 4.792 1.00 90.75 82 THR A N 1
ATOM 634 C CA . THR A 1 82 ? -17.346 8.588 3.486 1.00 90.75 82 THR A CA 1
ATOM 635 C C . THR A 1 82 ? -17.267 9.654 2.394 1.00 90.75 82 THR A C 1
ATOM 637 O O . THR A 1 82 ? -17.828 10.735 2.577 1.00 90.75 82 THR A O 1
ATOM 640 N N . GLU A 1 83 ? -16.740 9.304 1.220 1.00 84.44 83 GLU A N 1
ATOM 641 C CA . GLU A 1 83 ? -16.677 10.174 0.023 1.00 84.44 83 GLU A CA 1
ATOM 642 C C . GLU A 1 83 ? -18.029 10.833 -0.347 1.00 84.44 83 GLU A C 1
ATOM 644 O O . GLU A 1 83 ? -18.092 11.993 -0.741 1.00 84.44 83 GLU A O 1
ATOM 649 N N . PHE A 1 84 ? -19.156 10.145 -0.121 1.00 81.75 84 PHE A N 1
ATOM 650 C CA . PHE A 1 84 ? -20.506 10.675 -0.384 1.00 81.75 84 PHE A CA 1
ATOM 651 C C . PHE A 1 84 ? -21.092 11.516 0.764 1.00 81.75 84 PHE A C 1
ATOM 653 O O . PHE A 1 84 ? -22.314 11.592 0.913 1.00 81.75 84 PHE A O 1
ATOM 660 N N . PHE A 1 85 ? -20.243 12.069 1.636 1.00 76.62 85 PHE A N 1
ATOM 661 C CA . PHE A 1 85 ? -20.615 12.840 2.833 1.00 76.62 85 PHE A CA 1
ATOM 662 C C . PHE A 1 85 ? -21.596 12.127 3.782 1.00 76.62 85 PHE A C 1
ATOM 664 O O . PHE A 1 85 ? -22.276 12.755 4.600 1.00 76.62 85 PHE A O 1
ATOM 671 N N . LYS A 1 86 ? -21.681 10.792 3.713 1.00 83.25 86 LYS A N 1
ATOM 672 C CA . LYS A 1 86 ? -22.467 10.007 4.665 1.00 83.25 86 LYS A CA 1
ATOM 673 C C . LYS A 1 86 ? -21.675 9.880 5.956 1.00 83.25 86 LYS A C 1
ATOM 675 O O . LYS A 1 86 ? -20.542 9.408 5.959 1.00 83.25 86 LYS A O 1
ATOM 680 N N . SER A 1 87 ? -22.304 10.290 7.053 1.00 87.25 87 SER A N 1
ATOM 681 C CA . SER A 1 87 ? -21.765 10.120 8.398 1.00 87.25 87 SER A CA 1
ATOM 682 C C . SER A 1 87 ? -22.376 8.880 9.045 1.00 87.25 87 SER A C 1
ATOM 684 O O . SER A 1 87 ? -23.590 8.811 9.263 1.00 87.25 87 SER A O 1
ATOM 686 N N . ILE A 1 88 ? -21.524 7.904 9.343 1.00 92.38 88 ILE A N 1
ATOM 687 C CA . ILE A 1 88 ? -21.878 6.641 9.989 1.00 92.38 88 ILE A CA 1
ATOM 688 C C . ILE A 1 88 ? -21.305 6.668 11.401 1.00 92.38 88 ILE A C 1
ATOM 690 O O . ILE A 1 88 ? -20.149 7.031 11.599 1.00 92.38 88 ILE A O 1
ATOM 694 N N . LYS A 1 89 ? -22.112 6.293 12.396 1.00 94.44 89 LYS A N 1
ATOM 695 C CA . LYS A 1 89 ? -21.667 6.209 13.789 1.00 94.44 89 LYS A CA 1
ATOM 696 C C . LYS A 1 89 ? -21.655 4.759 14.238 1.00 94.44 89 LYS A C 1
ATOM 698 O O . LYS A 1 89 ? -22.679 4.080 14.157 1.00 94.44 89 LYS A O 1
ATOM 703 N N . ILE A 1 90 ? -20.510 4.315 14.739 1.00 95.81 90 ILE A N 1
ATOM 704 C CA . ILE A 1 90 ? -20.292 2.961 15.238 1.00 95.81 90 ILE A CA 1
ATOM 705 C C . ILE A 1 90 ? -19.951 3.057 16.721 1.00 95.81 90 ILE A C 1
ATOM 707 O O . ILE A 1 90 ? -18.936 3.637 17.092 1.00 95.81 90 ILE A O 1
ATOM 711 N N . ARG A 1 91 ? -20.810 2.514 17.580 1.00 96.56 91 ARG A N 1
ATOM 712 C CA . ARG A 1 91 ? -20.529 2.351 19.009 1.00 96.56 91 ARG A CA 1
ATOM 713 C C . ARG A 1 91 ? -19.767 1.050 19.224 1.00 96.56 91 ARG A C 1
ATOM 715 O O . ARG A 1 91 ? -20.133 0.035 18.629 1.00 96.56 91 ARG A O 1
ATOM 722 N N . PHE A 1 92 ? -18.749 1.079 20.076 1.00 96.44 92 PHE A N 1
ATOM 723 C CA . PHE A 1 92 ? -17.874 -0.065 20.331 1.00 96.44 92 PHE A CA 1
ATOM 724 C C . PHE A 1 92 ? -17.647 -0.288 21.831 1.00 96.44 92 PHE A C 1
ATOM 726 O O . PHE A 1 92 ? -17.766 0.650 22.619 1.00 96.44 92 PHE A O 1
ATOM 733 N N . GLN A 1 93 ? -17.318 -1.524 22.222 1.00 97.12 93 GLN A N 1
ATOM 734 C CA . GLN A 1 93 ? -16.805 -1.819 23.566 1.00 97.12 93 GLN A CA 1
ATOM 735 C C . GLN A 1 93 ? -15.278 -1.756 23.577 1.00 97.12 93 GLN A C 1
ATOM 737 O O . GLN A 1 93 ? -14.721 -1.080 24.430 1.00 97.12 93 GLN A O 1
ATOM 742 N N . GLU A 1 94 ? -14.623 -2.378 22.596 1.00 97.88 94 GLU A N 1
ATOM 743 C CA . GLU A 1 94 ? -13.170 -2.367 22.390 1.00 97.88 94 GLU A CA 1
ATOM 744 C C . GLU A 1 94 ? -12.838 -1.818 20.997 1.00 97.88 94 GLU A C 1
ATOM 746 O O . GLU A 1 94 ? -13.507 -2.162 20.015 1.00 97.88 94 GLU A O 1
ATOM 751 N N . LEU A 1 95 ? -11.796 -0.991 20.909 1.00 98.00 95 LEU A N 1
ATOM 752 C CA . LEU A 1 95 ? -11.280 -0.438 19.660 1.00 98.00 95 LEU A CA 1
ATOM 753 C C . LEU A 1 95 ? -9.811 -0.818 19.479 1.00 98.00 95 LEU A C 1
ATOM 755 O O . LEU A 1 95 ? -8.981 -0.516 20.328 1.00 98.00 95 LEU A O 1
ATOM 759 N N . TYR A 1 96 ? -9.494 -1.427 18.343 1.00 98.00 96 TYR A N 1
ATOM 760 C CA . TYR A 1 96 ? -8.143 -1.808 17.947 1.00 98.00 96 TYR A CA 1
ATOM 761 C C . TYR A 1 96 ? -7.731 -1.008 16.713 1.00 98.00 96 TYR A C 1
ATOM 763 O O . TYR A 1 96 ? -8.415 -1.062 15.691 1.00 98.00 96 TYR A O 1
ATOM 771 N N . VAL A 1 97 ? -6.631 -0.269 16.792 1.00 97.25 97 VAL A N 1
ATOM 772 C CA . VAL A 1 97 ? -6.177 0.649 15.741 1.00 97.25 97 VAL A CA 1
ATOM 773 C C . VAL A 1 97 ? -4.799 0.219 15.256 1.00 97.25 97 VAL A C 1
ATOM 775 O O . VAL A 1 97 ? -3.850 0.207 16.031 1.00 97.25 97 VAL A O 1
ATOM 778 N N . PHE A 1 98 ? -4.699 -0.139 13.977 1.00 95.81 98 PHE A N 1
ATOM 779 C CA . PHE A 1 98 ? -3.460 -0.622 13.352 1.00 95.81 98 PHE A CA 1
ATOM 780 C C . PHE A 1 98 ? -2.681 0.473 12.618 1.00 95.81 98 PHE A C 1
ATOM 782 O O . PHE A 1 98 ? -1.517 0.288 12.261 1.00 95.81 98 PHE A O 1
ATOM 789 N N . ASP A 1 99 ? -3.325 1.598 12.321 1.00 93.69 99 ASP A N 1
ATOM 790 C CA . ASP A 1 99 ? -2.711 2.785 11.738 1.00 93.69 99 ASP A CA 1
ATOM 791 C C . ASP A 1 99 ? -3.595 4.013 12.009 1.00 93.69 99 ASP A C 1
ATOM 793 O O . ASP A 1 99 ? -4.803 3.874 12.202 1.00 93.69 99 ASP A O 1
ATOM 797 N N . LEU A 1 100 ? -2.994 5.206 12.076 1.00 94.38 100 LEU A N 1
ATOM 798 C CA . LEU A 1 100 ? -3.705 6.455 12.401 1.00 94.38 100 LEU A CA 1
ATOM 799 C C . LEU A 1 100 ? -4.168 7.236 11.162 1.00 94.38 100 LEU A C 1
ATOM 801 O O . LEU A 1 100 ? -4.533 8.409 11.257 1.00 94.38 100 LEU A O 1
ATOM 805 N N . GLU A 1 101 ? -4.194 6.599 9.991 1.00 93.94 101 GLU A N 1
ATOM 806 C CA . GLU A 1 101 ? -4.535 7.280 8.744 1.00 93.94 101 GLU A CA 1
ATOM 807 C C . GLU A 1 101 ? -5.986 7.747 8.734 1.00 93.94 101 GLU A C 1
ATOM 809 O O . GLU A 1 101 ? -6.922 6.976 8.968 1.00 93.94 101 GLU A O 1
ATOM 814 N N . LYS A 1 102 ? -6.170 9.039 8.453 1.00 94.56 102 LYS A N 1
ATOM 815 C CA . LYS A 1 102 ? -7.472 9.721 8.480 1.00 94.56 102 LYS A CA 1
ATOM 816 C C . LYS A 1 102 ? -8.173 9.681 9.850 1.00 94.56 102 LYS A C 1
ATOM 818 O O . LYS A 1 102 ? -9.372 9.959 9.912 1.00 94.56 102 LYS A O 1
ATOM 823 N N . ILE A 1 103 ? -7.468 9.351 10.938 1.00 95.69 103 ILE A N 1
ATOM 824 C CA . ILE A 1 103 ? -8.032 9.281 12.294 1.00 95.69 103 ILE A CA 1
ATOM 825 C C . ILE A 1 103 ? -7.779 10.583 13.054 1.00 95.69 103 ILE A C 1
ATOM 827 O O . ILE A 1 103 ? -6.687 11.137 13.050 1.00 95.69 103 ILE A O 1
ATOM 831 N N . THR A 1 104 ? -8.806 11.054 13.754 1.00 95.00 104 THR A N 1
ATOM 832 C CA . THR A 1 104 ? -8.756 12.199 14.668 1.00 95.00 104 THR A CA 1
ATOM 833 C C . THR A 1 104 ? -9.401 11.845 16.007 1.00 95.00 104 THR A C 1
ATOM 835 O O . THR A 1 104 ? -10.234 10.939 16.084 1.00 95.00 104 THR A O 1
ATOM 838 N N . GLY A 1 105 ? -9.047 12.578 17.067 1.00 92.19 105 GLY A N 1
ATOM 839 C CA . GLY A 1 105 ? -9.626 12.405 18.408 1.00 92.19 105 GLY A CA 1
ATOM 840 C C . GLY A 1 105 ? -8.933 11.360 19.289 1.00 92.19 105 GLY A C 1
ATOM 841 O O . GLY A 1 105 ? -9.408 11.091 20.387 1.00 92.19 105 GLY A O 1
ATOM 842 N N . LEU A 1 106 ? -7.811 10.797 18.834 1.00 91.62 106 LEU A N 1
ATOM 843 C CA . LEU A 1 106 ? -6.896 10.017 19.667 1.00 91.62 106 LEU A CA 1
ATOM 844 C C . LEU A 1 106 ? -5.712 10.894 20.078 1.00 91.62 106 LEU A C 1
ATOM 846 O O . LEU A 1 106 ? -5.175 11.631 19.256 1.00 91.62 106 LEU A O 1
ATOM 850 N N . THR A 1 107 ? -5.286 10.787 21.334 1.00 90.62 107 THR A N 1
ATOM 851 C CA . THR A 1 107 ? -4.094 11.451 21.892 1.00 90.62 107 THR A CA 1
ATOM 852 C C . THR A 1 107 ? -2.825 10.650 21.586 1.00 90.62 107 THR A C 1
ATOM 854 O O . THR A 1 107 ? -2.004 10.377 22.463 1.00 90.62 107 THR A O 1
ATOM 857 N N . ALA A 1 108 ? -2.692 10.222 20.332 1.00 91.44 108 ALA A N 1
ATOM 858 C CA . ALA A 1 108 ? -1.566 9.444 19.847 1.00 91.44 108 ALA A CA 1
ATOM 859 C C . ALA A 1 108 ? -1.145 9.922 18.459 1.00 91.44 108 ALA A C 1
ATOM 861 O O . ALA A 1 108 ? -1.981 10.317 17.647 1.00 91.44 108 ALA A O 1
ATOM 862 N N . GLU A 1 109 ? 0.150 9.841 18.194 1.00 91.62 109 GLU A N 1
ATOM 863 C CA . GLU A 1 109 ? 0.763 10.171 16.916 1.00 91.62 109 GLU A CA 1
ATOM 864 C C . GLU A 1 109 ? 1.436 8.931 16.334 1.00 91.62 109 GLU A C 1
ATOM 866 O O . GLU A 1 109 ? 1.995 8.108 17.060 1.00 91.62 109 GLU A O 1
ATOM 871 N N . GLU A 1 110 ? 1.375 8.784 15.012 1.00 91.69 110 GLU A N 1
ATOM 872 C CA . GLU A 1 110 ? 2.091 7.725 14.309 1.00 91.69 110 GLU A CA 1
ATOM 873 C C . GLU A 1 110 ? 3.366 8.325 13.730 1.00 91.69 110 GLU A C 1
ATOM 875 O O . GLU A 1 110 ? 3.328 9.120 12.789 1.00 91.69 110 GLU A O 1
ATOM 880 N N . ARG A 1 111 ? 4.503 7.937 14.300 1.00 92.56 111 ARG A N 1
ATOM 881 C CA . ARG A 1 111 ? 5.813 8.339 13.810 1.00 92.56 111 ARG A CA 1
ATOM 882 C C . ARG A 1 111 ? 6.329 7.268 12.865 1.00 92.56 111 ARG A C 1
ATOM 884 O O . ARG A 1 111 ? 6.483 6.115 13.255 1.00 92.56 111 ARG A O 1
ATOM 891 N N . VAL A 1 112 ? 6.587 7.648 11.617 1.00 93.31 112 VAL A N 1
ATOM 892 C CA . VAL A 1 112 ? 7.199 6.771 10.612 1.00 93.31 112 VAL A CA 1
ATOM 893 C C . VAL A 1 112 ? 8.671 7.136 10.503 1.00 93.31 112 VAL A C 1
ATOM 895 O O . VAL A 1 112 ? 8.990 8.300 10.296 1.00 93.31 112 VAL A O 1
ATOM 898 N N . GLU A 1 113 ? 9.556 6.155 10.626 1.00 93.94 113 GLU A N 1
ATOM 899 C CA . GLU A 1 113 ? 11.006 6.346 10.487 1.00 93.94 113 GLU A CA 1
ATOM 900 C C . GLU A 1 113 ? 11.459 6.116 9.044 1.00 93.94 113 GLU A C 1
ATOM 902 O O . GLU A 1 113 ? 12.264 6.871 8.497 1.00 93.94 113 GLU A O 1
ATOM 907 N N . GLU A 1 114 ? 10.901 5.094 8.394 1.00 94.69 114 GLU A N 1
ATOM 908 C CA . GLU A 1 114 ? 11.317 4.658 7.064 1.00 94.69 114 GLU A CA 1
ATOM 909 C C . GLU A 1 114 ? 10.124 4.232 6.201 1.00 94.69 114 GLU A C 1
ATOM 911 O O . GLU A 1 114 ? 9.218 3.509 6.640 1.00 94.69 114 GLU A O 1
ATOM 916 N N . TYR A 1 115 ? 10.177 4.639 4.935 1.00 95.19 115 TYR A N 1
ATOM 917 C CA . TYR A 1 115 ? 9.270 4.242 3.871 1.00 95.19 115 TYR A CA 1
ATOM 918 C C . TYR A 1 115 ? 9.955 3.294 2.889 1.00 95.19 115 TYR A C 1
ATOM 920 O O . TYR A 1 115 ? 11.113 3.479 2.509 1.00 95.19 115 TYR A O 1
ATOM 928 N N . ILE A 1 116 ? 9.198 2.312 2.406 1.00 95.31 116 ILE A N 1
ATOM 929 C CA . ILE A 1 116 ? 9.482 1.654 1.135 1.00 95.31 116 ILE A CA 1
ATOM 930 C C . ILE A 1 116 ? 8.782 2.462 0.052 1.00 95.31 116 ILE A C 1
ATOM 932 O O . ILE A 1 116 ? 7.571 2.682 0.120 1.00 95.31 116 ILE A O 1
ATOM 936 N N . VAL A 1 117 ? 9.543 2.871 -0.953 1.00 96.12 117 VAL A N 1
ATOM 937 C CA . VAL A 1 117 ? 9.039 3.651 -2.080 1.00 96.12 117 VAL A CA 1
ATOM 938 C C . VAL A 1 117 ? 9.163 2.833 -3.350 1.00 96.12 117 VAL A C 1
ATOM 940 O O . VAL A 1 117 ? 10.234 2.294 -3.646 1.00 96.12 117 VAL A O 1
ATOM 943 N N . TYR A 1 118 ? 8.058 2.741 -4.085 1.00 96.62 118 TYR A N 1
ATOM 944 C CA . TYR A 1 118 ? 8.001 2.107 -5.393 1.00 96.62 118 TYR A CA 1
ATOM 945 C C . TYR A 1 118 ? 7.713 3.160 -6.457 1.00 96.62 118 TYR A C 1
ATOM 947 O O . TYR A 1 118 ? 6.599 3.674 -6.540 1.00 96.62 118 TYR A O 1
ATOM 955 N N . ASP A 1 119 ? 8.712 3.469 -7.278 1.00 97.50 119 ASP A N 1
ATOM 956 C CA . ASP A 1 119 ? 8.559 4.342 -8.442 1.00 97.50 119 ASP A CA 1
ATOM 957 C C . ASP A 1 119 ? 8.296 3.481 -9.678 1.00 97.50 119 ASP A C 1
ATOM 959 O O . ASP A 1 119 ? 9.168 2.731 -10.127 1.00 97.50 119 ASP A O 1
ATOM 963 N N . TRP A 1 120 ? 7.088 3.565 -10.227 1.00 97.50 120 TRP A N 1
ATOM 964 C CA . TRP A 1 120 ? 6.660 2.776 -11.375 1.00 97.50 120 TRP A CA 1
ATOM 965 C C . TRP A 1 120 ? 7.004 3.485 -12.681 1.00 97.50 120 TRP A C 1
ATOM 967 O O . TRP A 1 120 ? 6.784 4.686 -12.842 1.00 97.50 120 TRP A O 1
ATOM 977 N N . PHE A 1 121 ? 7.509 2.724 -13.651 1.00 97.31 121 PHE A N 1
ATOM 978 C CA . PHE A 1 121 ? 7.916 3.232 -14.952 1.00 97.31 121 PHE A CA 1
ATOM 979 C C . PHE A 1 121 ? 7.315 2.431 -16.101 1.00 97.31 121 PHE A C 1
ATOM 981 O O . PHE A 1 121 ? 7.482 1.215 -16.218 1.00 97.31 121 PHE A O 1
ATOM 988 N N . ASN A 1 122 ? 6.728 3.168 -17.036 1.00 96.25 122 ASN A N 1
ATOM 989 C CA . ASN A 1 122 ? 6.306 2.669 -18.329 1.00 96.25 122 ASN A CA 1
ATOM 990 C C . ASN A 1 122 ? 7.506 2.638 -19.286 1.00 96.25 122 ASN A C 1
ATOM 992 O O . ASN A 1 122 ? 8.121 3.672 -19.572 1.00 96.25 122 ASN A O 1
ATOM 996 N N . ILE A 1 123 ? 7.820 1.471 -19.848 1.00 95.50 123 ILE A N 1
ATOM 997 C CA . ILE A 1 123 ? 8.841 1.338 -20.887 1.00 95.50 123 ILE A CA 1
ATOM 998 C C . ILE A 1 123 ? 8.194 1.647 -22.238 1.00 95.50 123 ILE A C 1
ATOM 1000 O O . ILE A 1 123 ? 7.632 0.783 -22.914 1.00 95.50 123 ILE A O 1
ATOM 1004 N N . LYS A 1 124 ? 8.291 2.907 -22.673 1.00 93.62 124 LYS A N 1
ATOM 1005 C CA . LYS A 1 124 ? 7.725 3.353 -23.961 1.00 93.62 124 LYS A CA 1
ATOM 1006 C C . LYS A 1 124 ? 8.484 2.798 -25.161 1.00 93.62 124 LYS A C 1
ATOM 1008 O O . LYS A 1 124 ? 7.933 2.664 -26.251 1.00 93.62 124 LYS A O 1
ATOM 1013 N N . ARG A 1 125 ? 9.767 2.473 -24.982 1.00 93.19 125 ARG A N 1
ATOM 1014 C CA . ARG A 1 125 ? 10.601 1.885 -26.031 1.00 93.19 125 ARG A CA 1
ATOM 1015 C C . ARG A 1 125 ? 11.596 0.911 -25.440 1.00 93.19 125 ARG A C 1
ATOM 1017 O O . ARG A 1 125 ? 12.317 1.265 -24.518 1.00 93.19 125 ARG A O 1
ATOM 1024 N N . GLY A 1 126 ? 11.687 -0.272 -26.045 1.00 91.00 126 GLY A N 1
ATOM 1025 C CA . GLY A 1 126 ? 12.551 -1.342 -25.552 1.00 91.00 126 GLY A CA 1
ATOM 1026 C C . GLY A 1 126 ? 11.901 -2.193 -24.467 1.00 91.00 126 GLY A C 1
ATOM 1027 O O . GLY A 1 126 ? 12.618 -2.698 -23.623 1.00 91.00 126 GLY A O 1
ATOM 1028 N N . ALA A 1 127 ? 10.578 -2.370 -24.477 1.00 91.62 127 ALA A N 1
ATOM 1029 C CA . ALA A 1 127 ? 9.872 -3.184 -23.480 1.00 91.62 127 ALA A CA 1
ATOM 1030 C C . ALA A 1 127 ? 10.243 -4.680 -23.525 1.00 91.62 127 ALA A C 1
ATOM 1032 O O . ALA A 1 127 ? 10.076 -5.384 -22.534 1.00 91.62 127 ALA A O 1
ATOM 1033 N N . LYS A 1 128 ? 10.783 -5.171 -24.652 1.00 91.19 128 LYS A N 1
ATOM 1034 C CA . LYS A 1 128 ? 11.241 -6.560 -24.820 1.00 91.19 128 LYS A CA 1
ATOM 1035 C C . LYS A 1 128 ? 12.551 -6.830 -24.080 1.00 91.19 128 LYS A C 1
ATOM 1037 O O . LYS A 1 128 ? 13.607 -6.954 -24.698 1.00 91.19 128 LYS A O 1
ATOM 1042 N N . GLN A 1 129 ? 12.480 -6.904 -22.755 1.00 88.81 129 GLN A N 1
ATOM 1043 C CA . GLN A 1 129 ? 13.627 -7.172 -21.890 1.00 88.81 129 GLN A CA 1
ATOM 1044 C C . GLN A 1 129 ? 13.577 -8.593 -21.333 1.00 88.81 129 GLN A C 1
ATOM 1046 O O . GLN A 1 129 ? 12.583 -9.016 -20.745 1.00 88.81 129 GLN A O 1
ATOM 1051 N N . LYS A 1 130 ? 14.674 -9.348 -21.468 1.00 88.50 130 LYS A N 1
ATOM 1052 C CA . LYS A 1 130 ? 14.772 -10.706 -20.896 1.00 88.50 130 LYS A CA 1
ATOM 1053 C C . LYS A 1 130 ? 14.994 -10.680 -19.384 1.00 88.50 130 LYS A C 1
ATOM 1055 O O . LYS A 1 130 ? 14.448 -11.524 -18.677 1.00 88.50 130 LYS A O 1
ATOM 1060 N N . ILE A 1 131 ? 15.735 -9.686 -18.897 1.00 90.88 131 ILE A N 1
ATOM 1061 C CA . ILE A 1 131 ? 16.034 -9.514 -17.474 1.00 90.88 131 ILE A CA 1
ATOM 1062 C C . ILE A 1 131 ? 14.750 -9.340 -16.648 1.00 90.88 131 ILE A C 1
ATOM 1064 O O . ILE A 1 131 ? 13.730 -8.850 -17.144 1.00 90.88 131 ILE A O 1
ATOM 1068 N N . LYS A 1 132 ? 14.785 -9.812 -15.401 1.00 93.25 132 LYS A N 1
ATOM 1069 C CA . LYS A 1 132 ? 13.669 -9.710 -14.447 1.00 93.25 132 LYS A CA 1
ATOM 1070 C C . LYS A 1 132 ? 13.951 -8.715 -13.330 1.00 93.25 132 LYS A C 1
ATOM 1072 O O . LYS A 1 132 ? 13.032 -8.062 -12.862 1.00 93.25 132 LYS A O 1
ATOM 1077 N N . LYS A 1 133 ? 15.207 -8.592 -12.910 1.00 95.00 133 LYS A N 1
ATOM 1078 C CA . LYS A 1 133 ? 15.617 -7.653 -11.873 1.00 95.00 133 LYS A CA 1
ATOM 1079 C C . LYS A 1 133 ? 17.067 -7.228 -12.055 1.00 95.00 133 LYS A C 1
ATOM 1081 O O . LYS A 1 133 ? 17.858 -7.993 -12.602 1.00 95.00 133 LYS A O 1
ATOM 1086 N N . ILE A 1 134 ? 17.372 -6.029 -11.586 1.00 94.75 134 ILE A N 1
ATOM 1087 C CA . ILE A 1 134 ? 18.718 -5.509 -11.369 1.00 94.75 134 ILE A CA 1
ATOM 1088 C C . ILE A 1 134 ? 18.772 -5.132 -9.895 1.00 94.75 134 ILE A C 1
ATOM 1090 O O . ILE A 1 134 ? 17.993 -4.283 -9.466 1.00 94.75 134 ILE A O 1
ATOM 1094 N N . ASP A 1 135 ? 19.657 -5.771 -9.141 1.00 93.12 135 ASP A N 1
ATOM 1095 C CA . ASP A 1 135 ? 19.965 -5.395 -7.763 1.00 93.12 135 ASP A CA 1
ATOM 1096 C C . ASP A 1 135 ? 21.153 -4.418 -7.791 1.00 93.12 135 ASP A C 1
ATOM 1098 O O . ASP A 1 135 ? 22.058 -4.568 -8.616 1.00 93.12 135 ASP A O 1
ATOM 1102 N N . HIS A 1 136 ? 21.134 -3.393 -6.943 1.00 89.81 136 HIS A N 1
ATOM 1103 C CA . HIS A 1 136 ? 22.174 -2.373 -6.903 1.00 89.81 136 HIS A CA 1
ATOM 1104 C C . HIS A 1 136 ? 22.401 -1.870 -5.475 1.00 89.81 136 HIS A C 1
ATOM 1106 O O . HIS A 1 136 ? 21.463 -1.538 -4.758 1.00 89.81 136 HIS A O 1
ATOM 1112 N N . ASP A 1 137 ? 23.665 -1.746 -5.088 1.00 83.00 137 ASP A N 1
ATOM 1113 C CA . ASP A 1 137 ? 24.076 -1.273 -3.766 1.00 83.00 137 ASP A CA 1
ATOM 1114 C C . ASP A 1 137 ? 24.185 0.266 -3.744 1.00 83.00 137 ASP A C 1
ATOM 1116 O O . ASP A 1 137 ? 25.261 0.845 -3.627 1.00 83.00 137 ASP A O 1
ATOM 1120 N N . SER A 1 138 ? 23.071 0.959 -4.016 1.00 79.50 138 SER A N 1
ATOM 1121 C CA . SER A 1 138 ? 22.993 2.430 -3.955 1.00 79.50 138 SER A CA 1
ATOM 1122 C C . SER A 1 138 ? 22.217 2.865 -2.725 1.00 79.50 138 SER A C 1
ATOM 1124 O O . SER A 1 138 ? 21.255 2.217 -2.336 1.00 79.50 138 SER A O 1
ATOM 1126 N N . SER A 1 139 ? 22.567 4.045 -2.210 1.00 77.00 139 SER A N 1
ATOM 1127 C CA . SER A 1 139 ? 21.825 4.748 -1.164 1.00 77.00 139 SER A CA 1
ATOM 1128 C C . SER A 1 139 ? 20.371 5.089 -1.512 1.00 77.00 139 SER A C 1
ATOM 1130 O O . SER A 1 139 ? 19.613 5.407 -0.602 1.00 77.00 139 SER A O 1
ATOM 1132 N N . PHE A 1 140 ? 19.960 5.050 -2.788 1.00 88.69 140 PHE A N 1
ATOM 1133 C CA . PHE A 1 140 ? 18.597 5.410 -3.188 1.00 88.69 140 PHE A CA 1
ATOM 1134 C C . PHE A 1 140 ? 17.858 4.268 -3.891 1.00 88.69 140 PHE A C 1
ATOM 1136 O O . PHE A 1 140 ? 17.064 3.572 -3.257 1.00 88.69 140 PHE A O 1
ATOM 1143 N N . VAL A 1 141 ? 18.110 4.042 -5.185 1.00 92.31 141 VAL A N 1
ATOM 1144 C CA . VAL A 1 141 ? 17.465 2.945 -5.924 1.00 92.31 141 VAL A CA 1
ATOM 1145 C C . VAL A 1 141 ? 18.237 1.656 -5.679 1.00 92.31 141 VAL A C 1
ATOM 1147 O O . VAL A 1 141 ? 19.297 1.433 -6.262 1.00 92.31 141 VAL A O 1
ATOM 1150 N N . HIS A 1 142 ? 17.672 0.801 -4.832 1.00 92.62 142 HIS A N 1
ATOM 1151 C CA . HIS A 1 142 ? 18.294 -0.457 -4.420 1.00 92.62 142 HIS A CA 1
ATOM 1152 C C . HIS A 1 142 ? 18.046 -1.576 -5.431 1.00 92.62 142 HIS A C 1
ATOM 1154 O O . HIS A 1 142 ? 18.824 -2.519 -5.557 1.00 92.62 142 HIS A O 1
ATOM 1160 N N . LYS A 1 143 ? 16.928 -1.506 -6.157 1.00 94.56 143 LYS A N 1
ATOM 1161 C CA . LYS A 1 143 ? 16.630 -2.470 -7.214 1.00 94.56 143 LYS A CA 1
ATOM 1162 C C . LYS A 1 143 ? 15.683 -1.917 -8.259 1.00 94.56 143 LYS A C 1
ATOM 1164 O O . LYS A 1 143 ? 14.843 -1.066 -7.971 1.00 94.56 143 LYS A O 1
ATOM 1169 N N . LEU A 1 144 ? 15.791 -2.473 -9.459 1.00 96.19 144 LEU A N 1
ATOM 1170 C CA . LEU A 1 144 ? 14.881 -2.255 -10.574 1.00 96.19 144 LEU A CA 1
ATOM 1171 C C . LEU A 1 144 ? 14.280 -3.598 -10.993 1.00 96.19 144 LEU A C 1
ATOM 1173 O O . LEU A 1 144 ? 14.997 -4.492 -11.442 1.00 96.19 144 LEU A O 1
ATOM 1177 N N . CYS A 1 145 ? 12.968 -3.747 -10.862 1.00 96.56 145 CYS A N 1
ATOM 1178 C CA . CYS A 1 145 ? 12.248 -4.988 -11.132 1.00 96.56 145 CYS A CA 1
ATOM 1179 C C . CYS A 1 145 ? 11.389 -4.837 -12.387 1.00 96.56 145 CYS A C 1
ATOM 1181 O O . CYS A 1 145 ? 10.628 -3.884 -12.511 1.00 96.56 145 CYS A O 1
ATOM 1183 N N . PHE A 1 146 ? 11.504 -5.782 -13.319 1.00 96.00 146 PHE A N 1
ATOM 1184 C CA . PHE A 1 146 ? 10.780 -5.801 -14.586 1.00 96.00 146 PHE A CA 1
ATOM 1185 C C . PHE A 1 146 ? 9.657 -6.832 -14.536 1.00 96.00 146 PHE A C 1
ATOM 1187 O O . PHE A 1 146 ? 9.896 -8.007 -14.246 1.00 96.00 146 PHE A O 1
ATOM 1194 N N . TYR A 1 147 ? 8.452 -6.415 -14.900 1.00 93.94 147 TYR A N 1
ATOM 1195 C CA . TYR A 1 147 ? 7.247 -7.238 -14.854 1.00 93.94 147 TYR A CA 1
ATOM 1196 C C . TYR A 1 147 ? 6.478 -7.136 -16.179 1.00 93.94 147 TYR A C 1
ATOM 1198 O O . TYR A 1 147 ? 6.620 -6.127 -16.872 1.00 93.94 147 TYR A O 1
ATOM 1206 N N . PRO A 1 148 ? 5.701 -8.164 -16.576 1.00 93.00 148 PRO A N 1
ATOM 1207 C CA . PRO A 1 148 ? 4.844 -8.081 -17.758 1.00 93.00 148 PRO A CA 1
ATOM 1208 C C . PRO A 1 148 ? 3.945 -6.844 -17.697 1.00 93.00 148 PRO A C 1
ATOM 1210 O O . PRO A 1 148 ? 3.271 -6.616 -16.694 1.00 93.00 148 PRO A O 1
ATOM 1213 N N . SER A 1 149 ? 3.966 -6.034 -18.751 1.00 91.94 149 SER A N 1
ATOM 1214 C CA . SER A 1 149 ? 3.235 -4.773 -18.808 1.00 91.94 149 SER A CA 1
ATOM 1215 C C . SER A 1 149 ? 1.743 -5.025 -18.636 1.00 91.94 149 SER A C 1
ATOM 1217 O O . SER A 1 149 ? 1.149 -5.809 -19.371 1.00 91.94 149 SER A O 1
ATOM 1219 N N . LYS A 1 150 ? 1.134 -4.311 -17.689 1.00 89.06 150 LYS A N 1
ATOM 1220 C CA . LYS A 1 150 ? -0.316 -4.337 -17.453 1.00 89.06 150 LYS A CA 1
ATOM 1221 C C . LYS A 1 150 ? -1.093 -3.395 -18.378 1.00 89.06 150 LYS A C 1
ATOM 1223 O O . LYS A 1 150 ? -2.309 -3.319 -18.282 1.00 89.06 150 LYS A O 1
ATOM 1228 N N . ARG A 1 151 ? -0.397 -2.648 -19.244 1.00 87.81 151 ARG A N 1
ATOM 1229 C CA . ARG A 1 151 ? -0.990 -1.634 -20.136 1.00 87.81 151 ARG A CA 1
ATOM 1230 C C . ARG A 1 151 ? -1.461 -2.194 -21.474 1.00 87.81 151 ARG A C 1
ATOM 1232 O O . ARG A 1 151 ? -2.003 -1.445 -22.280 1.00 87.81 151 ARG A O 1
ATOM 1239 N N . ILE A 1 152 ? -1.139 -3.450 -21.761 1.00 84.69 152 ILE A N 1
ATOM 1240 C CA . ILE A 1 152 ? -1.406 -4.082 -23.048 1.00 84.69 152 ILE A CA 1
ATOM 1241 C C . ILE A 1 152 ? -2.306 -5.274 -22.776 1.00 84.69 152 ILE A C 1
ATOM 1243 O O . ILE A 1 152 ? -1.920 -6.175 -22.033 1.00 84.69 152 ILE A O 1
ATOM 1247 N N . ASP A 1 153 ? -3.485 -5.262 -23.385 1.00 79.06 153 ASP A N 1
ATOM 1248 C CA . ASP A 1 153 ? -4.434 -6.361 -23.274 1.00 79.06 153 ASP A CA 1
ATOM 1249 C C . ASP A 1 153 ? -3.869 -7.633 -23.913 1.00 79.06 153 ASP A C 1
ATOM 1251 O O . ASP A 1 153 ? -3.212 -7.595 -24.953 1.00 79.06 153 ASP A O 1
ATOM 1255 N N . GLY A 1 154 ? -4.148 -8.777 -23.290 1.00 76.12 154 GLY A N 1
ATOM 1256 C CA . GLY A 1 154 ? -3.621 -10.077 -23.703 1.00 76.12 154 GLY A CA 1
ATOM 1257 C C . GLY A 1 154 ? -2.359 -10.498 -22.944 1.00 76.12 154 GLY A C 1
ATOM 1258 O O . GLY A 1 154 ? -1.716 -9.725 -22.238 1.00 76.12 154 GLY A O 1
ATOM 1259 N N . ASN A 1 155 ? -1.997 -11.777 -23.058 1.00 75.81 155 ASN A N 1
ATOM 1260 C CA . ASN A 1 155 ? -0.871 -12.354 -22.319 1.00 75.81 155 ASN A CA 1
ATOM 1261 C C . ASN A 1 155 ? 0.477 -12.062 -23.010 1.00 75.81 155 ASN A C 1
ATOM 1263 O O . ASN A 1 155 ? 1.108 -12.950 -23.588 1.00 75.81 155 ASN A O 1
ATOM 1267 N N . HIS A 1 156 ? 0.922 -10.804 -22.968 1.00 83.12 156 HIS A N 1
ATOM 1268 C CA . HIS A 1 156 ? 2.186 -10.360 -23.565 1.00 83.12 156 HIS A CA 1
ATOM 1269 C C . HIS A 1 156 ? 3.352 -10.400 -22.569 1.00 83.12 156 HIS A C 1
ATOM 1271 O O . HIS A 1 156 ? 3.923 -9.373 -22.206 1.00 83.12 156 HIS A O 1
ATOM 1277 N N . SER A 1 157 ? 3.767 -11.604 -22.171 1.00 83.06 157 SER A N 1
ATOM 1278 C CA . SER A 1 157 ? 4.856 -11.816 -21.198 1.00 83.06 157 SER A CA 1
ATOM 1279 C C . SER A 1 157 ? 6.223 -11.240 -21.615 1.00 83.06 157 SER A C 1
ATOM 1281 O O . SER A 1 157 ? 7.086 -11.001 -20.765 1.00 83.06 157 SER A O 1
ATOM 1283 N N . GLU A 1 158 ? 6.434 -10.995 -22.912 1.00 88.69 158 GLU A N 1
ATOM 1284 C CA . GLU A 1 158 ? 7.663 -10.388 -23.433 1.00 88.69 158 GLU A CA 1
ATOM 1285 C C . GLU A 1 158 ? 7.732 -8.870 -23.258 1.00 88.69 158 GLU A C 1
ATOM 1287 O O . GLU A 1 158 ? 8.831 -8.317 -23.227 1.00 88.69 158 GLU A O 1
ATOM 1292 N N . LEU A 1 159 ? 6.588 -8.183 -23.211 1.00 92.12 159 LEU A N 1
ATOM 1293 C CA . LEU A 1 159 ? 6.537 -6.731 -23.097 1.00 92.12 159 LEU A CA 1
ATOM 1294 C C . LEU A 1 159 ? 6.498 -6.386 -21.621 1.00 92.12 159 LEU A C 1
ATOM 1296 O O . LEU A 1 159 ? 5.544 -6.726 -20.932 1.00 92.12 159 LEU A O 1
ATOM 1300 N N . LYS A 1 160 ? 7.549 -5.738 -21.131 1.00 94.19 160 LYS A N 1
ATOM 1301 C CA . LYS A 1 160 ? 7.695 -5.428 -19.716 1.00 94.19 160 LYS A CA 1
ATOM 1302 C C . LYS A 1 160 ? 7.646 -3.936 -19.451 1.00 94.19 160 LYS A C 1
ATOM 1304 O O . LYS A 1 160 ? 8.108 -3.143 -20.267 1.00 94.19 160 LYS A O 1
ATOM 1309 N N . ASP A 1 161 ? 7.138 -3.609 -18.276 1.00 95.81 161 ASP A N 1
ATOM 1310 C CA . ASP A 1 161 ? 7.365 -2.349 -17.581 1.00 95.81 161 ASP A CA 1
ATOM 1311 C C . ASP A 1 161 ? 8.267 -2.624 -16.366 1.00 95.81 161 ASP A C 1
ATOM 1313 O O . ASP A 1 161 ? 8.693 -3.766 -16.147 1.00 95.81 161 ASP A O 1
ATOM 1317 N N . CYS A 1 162 ? 8.628 -1.598 -15.598 1.00 96.56 162 CYS A N 1
ATOM 1318 C CA . CYS A 1 162 ? 9.435 -1.803 -14.399 1.00 96.56 162 CYS A CA 1
ATOM 1319 C C . CYS A 1 162 ? 9.033 -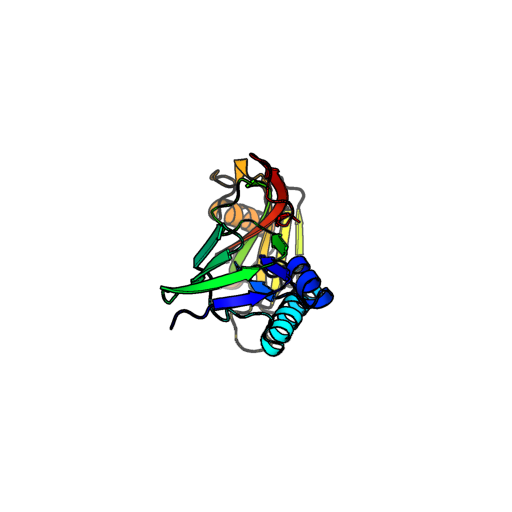0.896 -13.241 1.00 96.56 162 CYS A C 1
ATOM 1321 O O . CYS A 1 162 ? 8.314 0.079 -13.424 1.00 96.56 162 CYS A O 1
ATOM 1323 N N . TYR A 1 163 ? 9.485 -1.241 -12.040 1.00 97.06 163 TYR A N 1
ATOM 1324 C CA . TYR A 1 163 ? 9.458 -0.356 -10.882 1.00 97.06 163 TYR A CA 1
ATOM 1325 C C . TYR A 1 163 ? 10.834 -0.329 -10.224 1.00 97.06 163 TYR A C 1
ATOM 1327 O O . TYR A 1 163 ? 11.551 -1.336 -10.220 1.00 97.06 163 TYR A O 1
ATOM 1335 N N . ALA A 1 164 ? 11.211 0.824 -9.684 1.00 97.25 164 ALA A N 1
ATOM 1336 C CA . ALA A 1 164 ? 12.340 0.954 -8.777 1.00 97.25 164 ALA A CA 1
ATOM 1337 C C . ALA A 1 164 ? 11.843 0.807 -7.338 1.00 97.25 164 ALA A C 1
ATOM 1339 O O . ALA A 1 164 ? 10.806 1.367 -6.999 1.00 97.25 164 ALA A O 1
ATOM 1340 N N . LYS A 1 165 ? 12.573 0.063 -6.501 1.00 96.75 165 LYS A N 1
ATOM 1341 C CA . LYS A 1 165 ? 12.330 0.010 -5.053 1.00 96.75 165 LYS A CA 1
ATOM 1342 C C . LYS A 1 165 ? 13.457 0.734 -4.329 1.00 96.75 165 LYS A C 1
ATOM 1344 O O . LYS A 1 165 ? 14.635 0.433 -4.550 1.00 96.75 165 LYS A O 1
ATOM 1349 N N . SER A 1 166 ? 13.061 1.621 -3.432 1.00 96.25 166 SER A N 1
ATOM 1350 C CA . SER A 1 166 ? 13.943 2.424 -2.594 1.00 96.25 166 SER A CA 1
ATOM 1351 C C . SER A 1 166 ? 13.504 2.318 -1.135 1.00 96.25 166 SER A C 1
ATOM 1353 O O . SER A 1 166 ? 12.325 2.100 -0.852 1.00 96.25 166 SER A O 1
ATOM 1355 N N . TYR A 1 167 ? 14.450 2.481 -0.215 1.00 95.19 167 TYR A N 1
ATOM 1356 C CA . TYR A 1 167 ? 14.171 2.695 1.204 1.00 95.19 167 TYR A CA 1
ATOM 1357 C C . TYR A 1 167 ? 14.554 4.137 1.518 1.00 95.19 167 TYR A C 1
ATOM 1359 O O . TYR A 1 167 ? 15.670 4.549 1.205 1.00 95.19 167 TYR A O 1
ATOM 1367 N N . ILE A 1 168 ? 13.612 4.920 2.037 1.00 95.19 168 ILE A N 1
ATOM 1368 C CA . ILE A 1 168 ? 13.785 6.360 2.244 1.00 95.19 168 ILE A CA 1
ATOM 1369 C C . ILE A 1 168 ? 13.348 6.693 3.661 1.00 95.19 168 ILE A C 1
ATOM 1371 O O . ILE A 1 168 ? 12.246 6.327 4.073 1.00 95.19 168 ILE A O 1
ATOM 1375 N N . LYS A 1 169 ? 14.193 7.405 4.403 1.00 95.44 169 LYS A N 1
ATOM 1376 C CA . LYS A 1 169 ? 13.821 7.906 5.725 1.00 95.44 169 LYS A CA 1
ATOM 1377 C C . LYS A 1 169 ? 12.711 8.944 5.614 1.00 95.44 169 LYS A C 1
ATOM 1379 O O . LYS A 1 169 ? 12.651 9.699 4.645 1.00 95.44 169 LYS A O 1
ATOM 1384 N N . ALA A 1 170 ? 11.856 9.031 6.625 1.00 94.50 170 ALA A N 1
ATOM 1385 C CA . ALA A 1 170 ? 10.752 9.988 6.625 1.00 94.50 170 ALA A CA 1
ATOM 1386 C C . ALA A 1 170 ? 11.220 11.449 6.494 1.00 94.50 170 ALA A C 1
ATOM 1388 O O . ALA A 1 170 ? 10.601 12.225 5.769 1.00 94.50 170 ALA A O 1
ATOM 1389 N N . GLU A 1 171 ? 12.350 11.801 7.116 1.00 94.75 171 GLU A N 1
ATOM 1390 C CA . GLU A 1 171 ? 12.977 13.131 7.019 1.00 94.75 171 GLU A CA 1
ATOM 1391 C C . GLU A 1 171 ? 13.497 13.475 5.610 1.00 94.75 171 GLU A C 1
ATOM 1393 O O . GLU A 1 171 ? 13.621 14.647 5.248 1.00 94.75 171 GLU A O 1
ATOM 1398 N N . ASP A 1 172 ? 13.792 12.455 4.804 1.00 95.00 172 ASP A N 1
ATOM 1399 C CA . ASP A 1 172 ? 14.384 12.588 3.474 1.00 95.00 172 ASP A CA 1
ATOM 1400 C C . ASP A 1 172 ? 13.337 12.597 2.356 1.00 95.00 172 ASP A C 1
ATOM 1402 O O . ASP A 1 172 ? 13.617 13.068 1.253 1.00 95.00 172 ASP A O 1
ATOM 1406 N N . LEU A 1 173 ? 12.117 12.126 2.634 1.00 92.56 173 LEU A N 1
ATOM 1407 C CA . LEU A 1 173 ? 11.066 11.915 1.635 1.00 92.56 173 LEU A CA 1
ATOM 1408 C C . LEU A 1 173 ? 10.706 13.189 0.848 1.00 92.56 173 LEU A C 1
ATOM 1410 O O . LEU A 1 173 ? 10.377 13.111 -0.334 1.00 92.56 173 LEU A O 1
ATOM 1414 N N . GLY A 1 174 ? 10.792 14.360 1.488 1.00 92.06 174 GLY A N 1
ATOM 1415 C CA . GLY A 1 174 ? 10.517 15.658 0.864 1.00 92.06 174 GLY A CA 1
ATOM 1416 C C . GLY A 1 174 ? 11.694 16.272 0.095 1.00 92.06 174 GLY A C 1
ATOM 1417 O O . GLY A 1 174 ? 11.525 17.309 -0.548 1.00 92.06 174 GLY A O 1
ATOM 1418 N N . LYS A 1 175 ? 12.896 15.684 0.156 1.00 95.75 175 LYS A N 1
ATOM 1419 C CA . LYS A 1 175 ? 14.084 16.231 -0.512 1.00 95.75 175 LYS A CA 1
ATOM 1420 C C . LYS A 1 175 ? 14.082 15.855 -1.996 1.00 95.75 175 LYS A C 1
ATOM 1422 O O . LYS A 1 175 ? 13.748 14.737 -2.383 1.00 95.75 175 LYS A O 1
ATOM 1427 N N . PHE A 1 176 ? 14.538 16.777 -2.846 1.00 94.25 176 PHE A N 1
ATOM 1428 C CA . PHE A 1 176 ? 14.550 16.590 -4.304 1.00 94.25 176 PHE A CA 1
ATOM 1429 C C . PHE A 1 176 ? 15.353 15.360 -4.768 1.00 94.25 176 PHE A C 1
ATOM 1431 O O . PHE A 1 176 ? 14.993 14.724 -5.759 1.00 94.25 176 PHE A O 1
ATOM 1438 N N . GLU A 1 177 ? 16.410 14.990 -4.043 1.00 93.69 177 GLU A N 1
ATOM 1439 C CA . GLU A 1 177 ? 17.253 13.815 -4.325 1.00 93.69 177 GLU A CA 1
ATOM 1440 C C . GLU A 1 177 ? 16.481 12.489 -4.272 1.00 93.69 177 GLU A C 1
ATOM 1442 O O . GLU A 1 177 ? 16.876 11.518 -4.914 1.00 93.69 177 GLU A O 1
ATOM 1447 N N . PHE A 1 178 ? 15.346 12.478 -3.572 1.00 94.94 178 PHE A N 1
ATOM 1448 C CA . PHE A 1 178 ? 14.457 11.332 -3.415 1.00 94.94 178 PHE A CA 1
ATOM 1449 C C . PHE A 1 178 ? 13.160 11.479 -4.232 1.00 94.94 178 PHE A C 1
ATOM 1451 O O . PHE A 1 178 ? 12.230 10.684 -4.088 1.00 94.94 178 PHE A O 1
ATOM 1458 N N . SER A 1 179 ? 13.080 12.477 -5.120 1.00 95.00 179 SER A N 1
ATOM 1459 C CA . SER A 1 179 ? 11.920 12.726 -5.992 1.00 95.00 179 SER A CA 1
ATOM 1460 C C . SER A 1 179 ? 11.734 11.661 -7.079 1.00 95.00 179 SER A C 1
ATOM 1462 O O . SER A 1 179 ? 12.647 10.896 -7.403 1.00 95.00 179 SER A O 1
ATOM 1464 N N . GLU A 1 180 ? 10.561 11.656 -7.713 1.00 95.31 180 GLU A N 1
ATOM 1465 C CA . GLU A 1 180 ? 10.234 10.791 -8.856 1.00 95.31 180 GLU A CA 1
ATOM 1466 C C . GLU A 1 180 ? 11.201 11.033 -10.026 1.00 95.31 180 GLU A C 1
ATOM 1468 O O . GLU A 1 180 ? 11.600 10.122 -10.760 1.00 95.31 180 GLU A O 1
ATOM 1473 N N . THR A 1 181 ? 11.619 12.292 -10.191 1.00 95.31 181 THR A N 1
ATOM 1474 C CA . THR A 1 181 ? 12.577 12.700 -11.221 1.00 95.31 181 THR A CA 1
ATOM 1475 C C . THR A 1 181 ? 13.948 12.084 -10.956 1.00 95.31 181 THR A C 1
ATOM 1477 O O . THR A 1 181 ? 14.548 11.505 -11.868 1.00 95.31 181 THR A O 1
ATOM 1480 N N . ALA A 1 182 ? 14.427 12.145 -9.711 1.00 95.88 182 ALA A N 1
ATOM 1481 C CA . ALA A 1 182 ? 15.676 11.505 -9.314 1.00 95.88 182 ALA A CA 1
ATOM 1482 C C . ALA A 1 182 ? 15.605 9.980 -9.494 1.00 95.88 182 ALA A C 1
ATOM 1484 O O . ALA A 1 182 ? 16.531 9.384 -10.053 1.00 95.88 182 ALA A O 1
ATOM 1485 N N . ALA A 1 183 ? 14.478 9.357 -9.131 1.00 96.44 183 ALA A N 1
ATOM 1486 C CA . ALA A 1 183 ? 14.264 7.920 -9.300 1.00 96.44 183 ALA A CA 1
ATOM 1487 C C . ALA A 1 183 ? 14.342 7.510 -10.777 1.00 96.44 183 ALA A C 1
ATOM 1489 O O . ALA A 1 183 ? 15.018 6.540 -11.128 1.00 96.44 183 ALA A O 1
ATOM 1490 N N . LYS A 1 184 ? 13.737 8.298 -11.675 1.00 96.25 184 LYS A N 1
ATOM 1491 C CA . LYS A 1 184 ? 13.822 8.083 -13.125 1.00 96.25 184 LYS A CA 1
ATOM 1492 C C . LYS A 1 184 ? 15.261 8.158 -13.639 1.00 96.25 184 LYS A C 1
ATOM 1494 O O . LYS A 1 184 ? 15.661 7.329 -14.467 1.00 96.25 184 LYS A O 1
ATOM 1499 N N . PHE A 1 185 ? 16.041 9.142 -13.189 1.00 95.62 185 PHE A N 1
ATOM 1500 C CA . PHE A 1 185 ? 17.446 9.273 -13.583 1.00 95.62 185 PHE A CA 1
ATOM 1501 C C . PHE A 1 185 ? 18.289 8.103 -13.072 1.00 95.62 185 PHE A C 1
ATOM 1503 O O . PHE A 1 185 ? 19.043 7.521 -13.857 1.00 95.62 185 PHE A O 1
ATOM 1510 N N . ALA A 1 186 ? 18.106 7.707 -11.811 1.00 95.88 186 ALA A N 1
ATOM 1511 C CA . ALA A 1 186 ? 18.771 6.553 -11.216 1.00 95.88 186 ALA A CA 1
ATOM 1512 C C . ALA A 1 186 ? 18.422 5.251 -11.959 1.00 95.88 186 ALA A C 1
ATOM 1514 O O . ALA A 1 186 ? 19.318 4.542 -12.415 1.00 95.88 186 ALA A O 1
ATOM 1515 N N . ALA A 1 187 ? 17.137 4.983 -12.213 1.00 96.12 187 ALA A N 1
ATOM 1516 C CA . ALA A 1 187 ? 16.698 3.822 -12.988 1.00 96.12 187 ALA A CA 1
ATOM 1517 C C . ALA A 1 187 ? 17.276 3.822 -14.415 1.00 96.12 187 ALA A C 1
ATOM 1519 O O . ALA A 1 187 ? 17.754 2.800 -14.909 1.00 96.12 187 ALA A O 1
ATOM 1520 N N . THR A 1 188 ? 17.303 4.981 -15.080 1.00 95.19 188 THR A N 1
ATOM 1521 C CA . THR A 1 188 ? 17.892 5.118 -16.422 1.00 95.19 188 THR A CA 1
ATOM 1522 C C . THR A 1 188 ? 19.399 4.850 -16.415 1.00 95.19 188 THR A C 1
ATOM 1524 O O . THR A 1 188 ? 19.922 4.269 -17.370 1.00 95.19 188 THR A O 1
ATOM 1527 N N . LYS A 1 189 ? 20.107 5.261 -15.356 1.00 94.19 189 LYS A N 1
ATOM 1528 C CA . LYS A 1 189 ? 21.531 4.969 -15.163 1.00 94.19 189 LYS A CA 1
ATOM 1529 C C . LYS A 1 189 ? 21.760 3.459 -15.025 1.00 94.19 189 LYS A C 1
ATOM 1531 O O . LYS A 1 189 ? 22.526 2.916 -15.819 1.00 94.19 189 LYS A O 1
ATOM 1536 N N . LEU A 1 190 ? 20.993 2.776 -14.170 1.00 94.62 190 LEU A N 1
ATOM 1537 C CA . LEU A 1 190 ? 21.069 1.316 -13.999 1.00 94.62 190 LEU A CA 1
ATOM 1538 C C . LEU A 1 190 ? 20.817 0.553 -15.305 1.00 94.62 190 LEU A C 1
ATOM 1540 O O . LEU A 1 190 ? 21.518 -0.407 -15.624 1.00 94.62 190 LEU A O 1
ATOM 1544 N N . ILE A 1 191 ? 19.846 1.002 -16.102 1.00 93.69 191 ILE A N 1
ATOM 1545 C CA . ILE A 1 191 ? 19.554 0.438 -17.429 1.00 93.69 191 ILE A CA 1
ATOM 1546 C C . ILE A 1 191 ? 20.765 0.554 -18.361 1.00 93.69 191 ILE A C 1
ATOM 1548 O O . ILE A 1 191 ? 21.086 -0.400 -19.074 1.00 93.69 191 ILE A O 1
ATOM 1552 N N . LYS A 1 192 ? 21.442 1.710 -18.369 1.00 92.44 192 LYS A N 1
ATOM 1553 C CA . LYS A 1 192 ? 22.629 1.937 -19.205 1.00 92.44 192 LYS A CA 1
ATOM 1554 C C . LYS A 1 192 ? 23.811 1.082 -18.753 1.00 92.44 192 LYS A C 1
ATOM 1556 O O . LYS A 1 192 ? 24.444 0.471 -19.608 1.00 92.44 192 LYS A O 1
ATOM 1561 N N . GLU A 1 193 ? 24.070 1.017 -17.451 1.00 92.94 193 GLU A N 1
ATOM 1562 C CA . GLU A 1 193 ? 25.164 0.233 -16.855 1.00 92.94 193 GLU A CA 1
ATOM 1563 C C . GLU A 1 193 ? 24.999 -1.268 -17.115 1.00 92.94 193 GLU A C 1
ATOM 1565 O O . GLU A 1 193 ? 25.965 -1.959 -17.423 1.00 92.94 193 GLU A O 1
ATOM 1570 N N . ASN A 1 194 ? 23.757 -1.757 -17.124 1.00 92.38 194 ASN A N 1
ATOM 1571 C CA . ASN A 1 194 ? 23.431 -3.146 -17.453 1.00 92.38 194 ASN A CA 1
ATOM 1572 C C . ASN A 1 194 ? 23.278 -3.401 -18.965 1.00 92.38 194 ASN A C 1
ATOM 1574 O O . ASN A 1 194 ? 22.761 -4.439 -19.377 1.00 92.38 194 ASN A O 1
ATOM 1578 N N . ASN A 1 195 ? 23.712 -2.461 -19.816 1.00 92.00 195 ASN A N 1
ATOM 1579 C CA . ASN A 1 195 ? 23.673 -2.563 -21.278 1.00 92.00 195 ASN A CA 1
ATOM 1580 C C . ASN A 1 195 ? 22.285 -2.885 -21.864 1.00 92.00 195 ASN A C 1
ATOM 1582 O O . ASN A 1 195 ? 22.174 -3.438 -22.964 1.00 92.00 195 ASN A O 1
ATOM 1586 N N . LEU A 1 196 ? 21.210 -2.498 -21.173 1.00 92.12 196 LEU A N 1
ATOM 1587 C CA . LEU A 1 196 ? 19.853 -2.683 -21.669 1.00 92.12 196 LEU A CA 1
ATOM 1588 C C . LEU A 1 196 ? 19.560 -1.650 -22.760 1.00 92.12 196 LEU A C 1
ATOM 1590 O O . LEU A 1 196 ? 19.744 -0.440 -22.596 1.00 92.12 196 LEU A O 1
ATOM 1594 N N . LYS A 1 197 ? 19.111 -2.138 -23.917 1.00 90.94 197 LYS A N 1
ATOM 1595 C CA . LYS A 1 197 ? 18.862 -1.322 -25.111 1.00 90.94 197 LYS A CA 1
ATOM 1596 C C . LYS A 1 197 ? 17.463 -1.572 -25.658 1.00 90.94 197 LYS A C 1
ATOM 1598 O O . LYS A 1 197 ? 16.825 -2.586 -25.381 1.00 90.94 197 LYS A O 1
ATOM 1603 N N . GLY A 1 198 ? 16.999 -0.614 -26.447 1.00 90.38 198 GLY A N 1
ATOM 1604 C CA . GLY A 1 198 ? 15.776 -0.708 -27.222 1.00 90.38 198 GLY A CA 1
ATOM 1605 C C . GLY A 1 198 ? 15.959 -1.468 -28.542 1.00 90.38 198 GLY A C 1
ATOM 1606 O O . GLY A 1 198 ? 17.000 -2.085 -28.782 1.00 90.38 198 GLY A O 1
ATOM 1607 N N . PRO A 1 199 ? 14.937 -1.425 -29.413 1.00 89.19 199 PRO A N 1
ATOM 1608 C CA . PRO A 1 199 ? 14.956 -2.136 -30.683 1.00 89.19 199 PRO A CA 1
ATOM 1609 C C . PRO A 1 199 ? 16.046 -1.602 -31.620 1.00 89.19 199 PRO A C 1
ATOM 1611 O O . PRO A 1 199 ? 16.465 -0.442 -31.535 1.00 89.19 199 PRO A O 1
ATOM 1614 N N . LEU A 1 200 ? 16.473 -2.464 -32.540 1.00 90.00 200 LEU A N 1
ATOM 1615 C CA . LEU A 1 200 ? 17.321 -2.089 -33.666 1.00 90.00 200 LEU A CA 1
ATOM 1616 C C . LEU A 1 200 ? 16.506 -1.249 -34.655 1.00 90.00 200 LEU A C 1
ATOM 1618 O O . LEU A 1 200 ? 15.365 -1.583 -34.973 1.00 90.00 200 LEU A O 1
ATOM 1622 N N . ARG A 1 201 ? 17.102 -0.170 -35.154 1.00 88.75 201 ARG A N 1
ATOM 1623 C CA . ARG A 1 201 ? 16.594 0.586 -36.297 1.00 88.75 201 ARG A CA 1
ATOM 1624 C C . ARG A 1 201 ? 17.695 0.782 -37.319 1.00 88.75 201 ARG A C 1
ATOM 1626 O O . ARG A 1 201 ? 18.847 1.027 -36.967 1.00 88.75 201 ARG A O 1
ATOM 1633 N N . ARG A 1 202 ? 17.314 0.697 -38.587 1.00 87.12 202 ARG A N 1
ATOM 1634 C CA . ARG A 1 202 ? 18.193 0.985 -39.711 1.00 87.12 202 ARG A CA 1
ATOM 1635 C C . ARG A 1 202 ? 18.105 2.471 -40.051 1.00 87.12 202 ARG A C 1
ATOM 1637 O O . ARG A 1 202 ? 17.006 2.997 -40.198 1.00 87.12 202 ARG A O 1
ATOM 1644 N N . PHE A 1 203 ? 19.254 3.121 -40.164 1.00 83.94 203 PHE A N 1
ATOM 1645 C CA . PHE A 1 203 ? 19.403 4.474 -40.690 1.00 83.94 203 PHE A CA 1
ATOM 1646 C C . PHE A 1 203 ? 20.373 4.392 -41.872 1.00 83.94 203 PHE A C 1
ATOM 1648 O O . PHE A 1 203 ? 21.576 4.216 -41.692 1.00 83.94 203 PHE A O 1
ATOM 1655 N N . GLY A 1 204 ? 19.833 4.438 -43.092 1.00 86.56 204 GLY A N 1
ATOM 1656 C CA . GLY A 1 204 ? 20.614 4.228 -44.313 1.00 86.56 204 GLY A CA 1
ATOM 1657 C C . GLY A 1 204 ? 21.215 2.818 -44.392 1.00 86.56 204 GLY A C 1
ATOM 1658 O O . GLY A 1 204 ? 20.501 1.814 -44.312 1.00 86.56 204 GLY A O 1
ATOM 1659 N N . SER A 1 205 ? 22.535 2.728 -44.558 1.00 85.19 205 SER A N 1
ATOM 1660 C CA . SER A 1 205 ? 23.283 1.461 -44.577 1.00 85.19 205 SER A CA 1
ATOM 1661 C C . SER A 1 205 ? 23.596 0.905 -43.181 1.00 85.19 205 SER A C 1
ATOM 1663 O O . SER A 1 205 ? 23.900 -0.281 -43.067 1.00 85.19 205 SER A O 1
ATOM 1665 N N . SER A 1 206 ? 23.468 1.709 -42.122 1.00 85.81 206 SER A N 1
ATOM 1666 C CA . SER A 1 206 ? 23.874 1.343 -40.761 1.00 85.81 206 SER A CA 1
ATOM 1667 C C . SER A 1 206 ? 22.691 0.933 -39.884 1.00 85.81 206 SER A C 1
ATOM 1669 O O . SER A 1 206 ? 21.571 1.431 -40.026 1.00 85.81 206 SER A O 1
ATOM 1671 N N . THR A 1 207 ? 22.940 0.028 -38.935 1.00 88.12 207 THR A N 1
ATOM 1672 C CA . THR A 1 207 ? 21.941 -0.394 -37.943 1.00 88.12 207 THR A CA 1
ATOM 1673 C C . THR A 1 207 ? 22.355 0.076 -36.556 1.00 88.12 207 THR A C 1
ATOM 1675 O O . THR 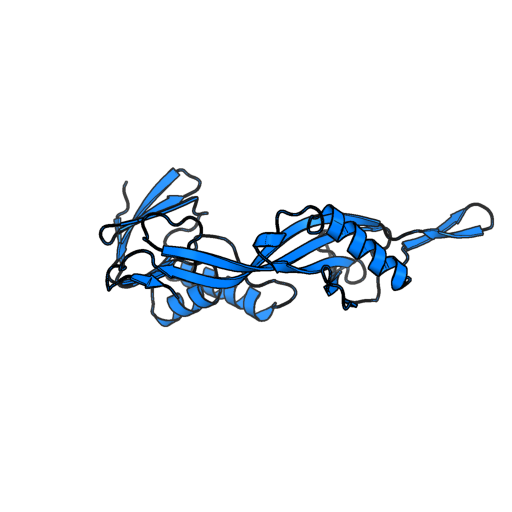A 1 207 ? 23.452 -0.222 -36.094 1.00 88.12 207 THR A O 1
ATOM 1678 N N . HIS A 1 208 ? 21.458 0.781 -35.870 1.00 86.94 2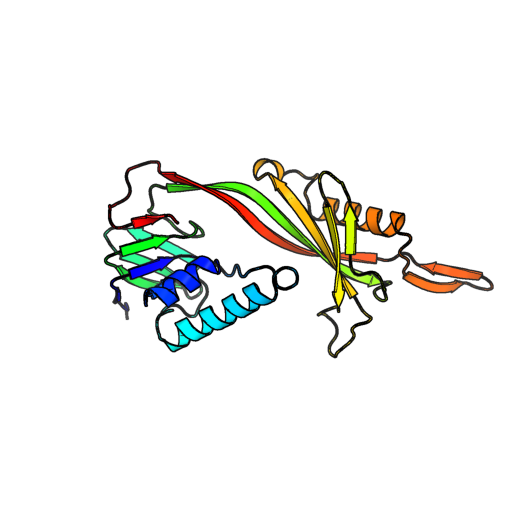08 HIS A N 1
ATOM 1679 C CA . HIS A 1 208 ? 21.690 1.331 -34.538 1.00 86.94 208 HIS A CA 1
ATOM 1680 C C . HIS A 1 208 ? 20.685 0.753 -33.545 1.00 86.94 208 HIS A C 1
ATOM 1682 O O . HIS A 1 208 ? 19.496 0.620 -33.844 1.00 86.94 208 HIS A O 1
ATOM 1688 N N . ARG A 1 209 ? 21.138 0.433 -32.329 1.00 87.56 209 ARG A N 1
ATOM 1689 C CA . ARG A 1 209 ? 20.223 0.143 -31.219 1.00 87.56 209 ARG A CA 1
ATOM 1690 C C . ARG A 1 209 ? 19.749 1.446 -30.603 1.00 87.56 209 ARG A C 1
ATOM 1692 O O . ARG A 1 209 ? 20.559 2.281 -30.211 1.00 87.56 209 ARG A O 1
ATOM 1699 N N . LEU A 1 210 ? 18.436 1.597 -30.482 1.00 89.62 210 LEU A N 1
ATOM 1700 C CA . LEU A 1 210 ? 17.864 2.744 -29.795 1.00 89.62 210 LEU A CA 1
ATOM 1701 C C . LEU A 1 210 ? 18.043 2.628 -28.280 1.00 89.62 210 LEU A C 1
ATOM 1703 O O . LEU A 1 210 ? 18.180 1.538 -27.728 1.00 89.62 210 LEU A O 1
ATOM 1707 N N . ASN A 1 211 ? 17.970 3.764 -27.592 1.00 90.88 211 ASN A N 1
ATOM 1708 C CA . ASN A 1 211 ? 17.905 3.778 -26.135 1.00 90.88 211 ASN A CA 1
ATOM 1709 C C . ASN A 1 211 ? 16.543 3.278 -25.649 1.00 90.88 211 ASN A C 1
ATOM 1711 O O . ASN A 1 211 ? 15.511 3.570 -26.272 1.00 90.88 211 ASN A O 1
ATOM 1715 N N . LEU A 1 212 ? 16.556 2.573 -24.521 1.00 93.56 212 LEU A N 1
ATOM 1716 C CA . LEU A 1 212 ? 15.355 2.286 -23.749 1.00 93.56 212 LEU A CA 1
ATOM 1717 C C . LEU A 1 212 ? 14.826 3.606 -23.163 1.00 93.56 212 LEU A C 1
ATOM 1719 O O . LEU A 1 212 ? 15.615 4.424 -22.691 1.00 93.56 212 LEU A O 1
ATOM 1723 N N . ILE A 1 213 ? 13.518 3.845 -23.273 1.00 94.31 213 ILE A N 1
ATOM 1724 C CA . ILE A 1 213 ? 12.868 5.052 -22.738 1.00 94.31 213 ILE A CA 1
ATOM 1725 C C . ILE A 1 213 ? 11.947 4.653 -21.592 1.00 94.31 213 ILE A C 1
ATOM 1727 O O . ILE A 1 213 ? 11.015 3.877 -21.808 1.00 94.31 213 ILE A O 1
ATOM 1731 N N . LEU A 1 214 ? 12.205 5.235 -20.421 1.00 96.00 214 LEU A N 1
ATOM 1732 C CA . LEU A 1 214 ? 11.322 5.199 -19.262 1.00 96.00 214 LEU A CA 1
ATOM 1733 C C . LEU A 1 214 ? 10.454 6.456 -19.204 1.00 96.00 214 LEU A C 1
ATOM 1735 O O . LEU A 1 214 ? 10.931 7.573 -19.431 1.00 96.00 214 LEU A O 1
ATOM 1739 N N . GLU A 1 215 ? 9.203 6.274 -18.819 1.00 96.12 215 GLU A N 1
ATOM 1740 C CA . GLU A 1 215 ? 8.290 7.328 -18.391 1.00 96.12 215 GLU A CA 1
ATOM 1741 C C . GLU A 1 215 ? 7.788 6.984 -16.996 1.00 96.12 215 GLU A C 1
ATOM 1743 O O . GLU A 1 215 ? 7.396 5.846 -16.766 1.00 96.12 215 GLU A O 1
ATOM 1748 N N . HIS A 1 216 ? 7.849 7.938 -16.071 1.00 97.00 216 HIS A N 1
ATOM 1749 C CA . HIS A 1 216 ? 7.312 7.737 -14.731 1.00 97.00 216 HIS A CA 1
ATOM 1750 C C . HIS A 1 216 ? 5.786 7.642 -14.810 1.00 97.00 216 HIS A C 1
ATOM 1752 O O . HIS A 1 216 ? 5.165 8.444 -15.502 1.00 97.00 216 HIS A O 1
ATOM 1758 N N . ASP A 1 217 ? 5.218 6.649 -14.136 1.00 95.94 217 ASP A N 1
ATOM 1759 C CA . ASP A 1 217 ? 3.781 6.384 -14.085 1.00 95.94 217 ASP A CA 1
ATOM 1760 C C . ASP A 1 217 ? 3.197 6.913 -12.775 1.00 95.94 217 ASP A C 1
ATOM 1762 O O . ASP A 1 217 ? 2.420 7.864 -12.768 1.00 95.94 217 ASP A O 1
ATOM 1766 N N . ARG A 1 218 ? 3.635 6.337 -11.654 1.00 95.69 218 ARG A N 1
ATOM 1767 C CA . ARG A 1 218 ? 3.180 6.684 -10.308 1.00 95.69 218 ARG A CA 1
ATOM 1768 C C . ARG A 1 218 ? 4.208 6.282 -9.257 1.00 95.69 218 ARG A C 1
ATOM 1770 O O . ARG A 1 218 ? 5.091 5.466 -9.528 1.00 95.69 218 ARG A O 1
ATOM 1777 N N . ARG A 1 219 ? 4.014 6.799 -8.049 1.00 95.62 219 ARG A N 1
ATOM 1778 C CA . ARG A 1 219 ? 4.794 6.478 -6.859 1.00 95.62 219 ARG A CA 1
ATOM 1779 C C . ARG A 1 219 ? 3.876 5.921 -5.777 1.00 95.62 219 ARG A C 1
ATOM 1781 O O . ARG A 1 219 ? 2.912 6.584 -5.409 1.00 95.62 219 ARG A O 1
ATOM 1788 N N . ASP A 1 220 ? 4.223 4.752 -5.246 1.00 94.62 220 ASP A N 1
ATOM 1789 C CA . ASP A 1 220 ? 3.528 4.149 -4.107 1.00 94.62 220 ASP A CA 1
ATOM 1790 C C . ASP A 1 220 ? 4.431 4.183 -2.864 1.00 94.62 220 ASP A C 1
ATOM 1792 O O . ASP A 1 220 ? 5.628 3.885 -2.943 1.00 94.62 220 ASP A O 1
ATOM 1796 N N . LEU A 1 221 ? 3.854 4.531 -1.712 1.00 93.81 221 LEU A N 1
ATOM 1797 C CA . LEU A 1 221 ? 4.552 4.670 -0.432 1.00 93.81 221 LEU A CA 1
ATOM 1798 C C . LEU A 1 221 ? 4.009 3.665 0.582 1.00 93.81 221 LEU A C 1
ATOM 1800 O O . LEU A 1 221 ? 2.811 3.629 0.847 1.00 93.81 221 LEU A O 1
ATOM 1804 N N . TYR A 1 222 ? 4.904 2.900 1.202 1.00 92.88 222 TYR A N 1
ATOM 1805 C CA . TYR A 1 222 ? 4.562 1.938 2.245 1.00 92.88 222 TYR A CA 1
ATOM 1806 C C . TYR A 1 222 ? 5.365 2.228 3.508 1.00 92.88 222 TYR A C 1
ATOM 1808 O O . TYR A 1 222 ? 6.592 2.311 3.470 1.00 92.88 222 TYR A O 1
ATOM 1816 N N . LYS A 1 223 ? 4.680 2.353 4.644 1.00 92.38 223 LYS A N 1
ATOM 1817 C CA . LYS A 1 223 ? 5.309 2.555 5.957 1.00 92.38 223 LYS A CA 1
ATOM 1818 C C . LYS A 1 223 ? 5.971 1.251 6.403 1.00 92.38 223 LYS A C 1
ATOM 1820 O O . LYS A 1 223 ? 5.276 0.248 6.553 1.00 92.38 223 LYS A O 1
ATOM 1825 N N . LYS A 1 224 ? 7.291 1.251 6.612 1.00 87.69 224 LYS A N 1
ATOM 1826 C CA . LYS A 1 224 ? 8.047 0.043 6.992 1.00 87.69 224 LYS A CA 1
ATOM 1827 C C . LYS A 1 224 ? 8.352 -0.014 8.479 1.00 87.69 224 LYS A C 1
ATOM 1829 O O . LYS A 1 224 ? 8.152 -1.050 9.103 1.00 87.69 224 LYS A O 1
ATOM 1834 N N . GLN A 1 225 ? 8.830 1.092 9.035 1.00 85.38 225 GLN A N 1
ATOM 1835 C CA . GLN A 1 225 ? 9.116 1.226 10.460 1.00 85.38 225 GLN A CA 1
ATOM 1836 C C . GLN A 1 225 ? 8.285 2.376 11.000 1.00 85.38 225 GLN A C 1
ATOM 1838 O O . GLN A 1 225 ? 8.456 3.518 10.574 1.00 85.38 225 GLN A O 1
ATOM 1843 N N . LYS A 1 226 ? 7.343 2.049 11.880 1.00 88.94 226 LYS A N 1
ATOM 1844 C CA . LYS A 1 226 ? 6.448 3.017 12.496 1.00 88.94 226 LYS A CA 1
ATOM 1845 C C . LYS A 1 226 ? 6.211 2.669 13.955 1.00 88.94 226 LYS A C 1
ATOM 1847 O O . LYS A 1 226 ? 6.166 1.491 14.307 1.00 88.94 226 LYS A O 1
ATOM 1852 N N . GLU A 1 227 ? 6.027 3.699 14.760 1.00 90.88 227 GLU A N 1
ATOM 1853 C CA . GLU A 1 227 ? 5.768 3.602 16.189 1.00 90.88 227 GLU A CA 1
ATOM 1854 C C . GLU A 1 227 ? 4.625 4.543 16.566 1.00 90.88 227 GLU A C 1
ATOM 1856 O O . GLU A 1 227 ? 4.448 5.605 15.962 1.00 90.88 227 GLU A O 1
ATOM 1861 N N . PHE A 1 228 ? 3.845 4.149 17.570 1.00 91.31 228 PHE A N 1
ATOM 1862 C CA . PHE A 1 228 ? 2.827 5.016 18.146 1.00 91.31 228 PHE A CA 1
ATOM 1863 C C . PHE A 1 228 ? 3.391 5.730 19.366 1.00 91.31 228 PHE A C 1
ATOM 1865 O O . PHE A 1 228 ? 3.807 5.093 20.333 1.00 91.31 228 PHE A O 1
ATOM 1872 N N . ILE A 1 229 ? 3.360 7.056 19.328 1.00 90.62 229 ILE A N 1
ATOM 1873 C CA . ILE A 1 229 ? 3.716 7.910 20.455 1.00 90.62 229 ILE A CA 1
ATOM 1874 C C . ILE A 1 229 ? 2.414 8.339 21.114 1.00 90.62 229 ILE A C 1
ATOM 1876 O O . ILE A 1 229 ? 1.588 9.012 20.502 1.00 90.62 229 ILE A O 1
ATOM 1880 N N . VAL A 1 230 ? 2.204 7.908 22.354 1.00 88.94 230 VAL A N 1
ATOM 1881 C CA . VAL A 1 230 ? 1.004 8.236 23.126 1.00 88.94 230 VAL A CA 1
ATOM 1882 C C . VAL A 1 230 ? 1.306 9.459 23.986 1.00 88.94 230 VAL A C 1
ATOM 1884 O O . VAL A 1 230 ? 2.116 9.382 24.907 1.00 88.94 230 VAL A O 1
ATOM 1887 N N . ASN A 1 231 ? 0.660 10.583 23.672 1.00 83.12 231 ASN A N 1
ATOM 1888 C CA . ASN A 1 231 ? 0.891 11.868 24.338 1.00 83.12 231 ASN A CA 1
ATOM 1889 C C . ASN A 1 231 ? 0.136 11.965 25.676 1.00 83.12 231 ASN A C 1
ATOM 1891 O O . ASN A 1 231 ? 0.610 12.596 26.616 1.00 83.12 231 ASN A O 1
ATOM 1895 N N . GLU A 1 232 ? -1.023 11.310 25.777 1.00 84.06 232 GLU A N 1
ATOM 1896 C CA . GLU A 1 232 ? -1.841 11.222 26.994 1.00 84.06 232 GLU A CA 1
ATOM 1897 C C . GLU A 1 232 ? -2.441 9.823 27.121 1.00 84.06 232 GLU A C 1
ATOM 1899 O O . GLU A 1 232 ? -2.651 9.149 26.111 1.00 84.06 232 GLU A O 1
ATOM 1904 N N . SER A 1 233 ? -2.764 9.390 28.346 1.00 84.31 233 SER A N 1
ATOM 1905 C CA . SER A 1 233 ? -3.319 8.055 28.589 1.00 84.31 233 SER A CA 1
ATOM 1906 C C . SER A 1 233 ? -4.564 7.800 27.736 1.00 84.31 233 SER A C 1
ATOM 1908 O O . SER A 1 233 ? -5.591 8.460 27.910 1.00 84.31 233 SER A O 1
ATOM 1910 N N . LEU A 1 234 ? -4.482 6.812 26.846 1.00 87.88 234 LEU A N 1
ATOM 1911 C CA . LEU A 1 234 ? -5.637 6.356 26.085 1.00 87.88 234 LEU A CA 1
ATOM 1912 C C . LEU A 1 234 ? -6.664 5.699 27.020 1.00 87.88 234 LEU A C 1
ATOM 1914 O O . LEU A 1 234 ? -6.284 5.077 28.018 1.00 87.88 234 LEU A O 1
ATOM 1918 N N . PRO A 1 235 ? -7.965 5.783 26.694 1.00 90.38 235 PRO A N 1
ATOM 1919 C CA . PRO A 1 235 ? -8.981 4.984 27.361 1.00 90.38 235 PRO A CA 1
ATOM 1920 C C . PRO A 1 235 ? -8.596 3.493 27.372 1.00 90.38 235 PRO A C 1
ATOM 1922 O O . PRO A 1 235 ? -8.084 2.991 26.369 1.00 90.38 235 PRO A O 1
ATOM 1925 N N . PRO A 1 236 ? -8.880 2.751 28.458 1.00 91.38 236 PRO A N 1
ATOM 1926 C CA . PRO A 1 236 ? -8.391 1.379 28.653 1.00 91.38 236 PRO A CA 1
ATOM 1927 C C . PRO A 1 236 ? -8.945 0.364 27.644 1.00 91.38 236 PRO A C 1
ATOM 1929 O O . PRO A 1 236 ? -8.483 -0.771 27.582 1.00 91.38 236 PRO A O 1
ATOM 1932 N N . ASN A 1 237 ? -9.959 0.754 26.876 1.00 93.94 237 ASN A N 1
ATOM 1933 C CA . ASN A 1 237 ? -10.597 -0.054 25.850 1.00 93.94 237 ASN A CA 1
ATOM 1934 C C . ASN A 1 237 ? -10.146 0.301 24.420 1.00 93.94 237 ASN A C 1
ATOM 1936 O O . ASN A 1 237 ? -10.747 -0.188 23.461 1.00 93.94 237 ASN A O 1
ATOM 1940 N N . ILE A 1 238 ? -9.134 1.163 24.272 1.00 95.44 238 ILE A N 1
ATOM 1941 C CA . ILE A 1 238 ? -8.515 1.516 22.993 1.00 95.44 238 ILE A CA 1
ATOM 1942 C C . ILE A 1 238 ? -7.088 0.969 22.966 1.00 95.44 238 ILE A C 1
ATOM 1944 O O . ILE A 1 238 ? -6.275 1.268 23.836 1.00 95.44 238 ILE A O 1
ATOM 1948 N N . PHE A 1 239 ? -6.780 0.192 21.933 1.00 95.06 239 PHE A N 1
ATOM 1949 C CA . PHE A 1 239 ? -5.508 -0.498 21.759 1.00 95.06 239 PHE A CA 1
ATOM 1950 C C . PHE A 1 239 ? -4.873 -0.082 20.429 1.00 95.06 239 PHE A C 1
ATOM 1952 O O . PHE A 1 239 ? -5.518 -0.181 19.385 1.00 95.06 239 PHE A O 1
ATOM 1959 N N . LEU A 1 240 ? -3.614 0.359 20.459 1.00 93.00 240 LEU A N 1
ATOM 1960 C CA . LEU A 1 240 ? -2.810 0.627 19.260 1.00 93.00 240 LEU A CA 1
ATOM 1961 C C . LEU A 1 240 ? -1.915 -0.593 18.975 1.00 93.00 240 LEU A C 1
ATOM 1963 O O . LEU A 1 240 ? -1.293 -1.100 19.911 1.00 93.00 240 LEU A O 1
ATOM 1967 N N . LEU A 1 241 ? -1.886 -1.090 17.731 1.00 89.44 241 LEU A N 1
ATOM 1968 C CA . LEU A 1 241 ? -1.273 -2.378 17.339 1.00 89.44 241 LEU A CA 1
ATOM 1969 C C . LEU A 1 241 ? -0.377 -2.320 16.094 1.00 89.44 241 LEU A C 1
ATOM 1971 O O . LEU A 1 241 ? -0.670 -1.519 15.182 1.00 89.44 241 LEU A O 1
#

Foldseek 3Di:
DADEAEWAEEEEEAELVSLVVCVVVVAAYDNQDPDFDDCVPCVVRSVSSVVSVVVCVVVCSDVDPAHWQAWEDDDQWIWTQGPVRDTHIYGYNFYEYADCRRYDHAQKDKDFFKKKKKWWKDFPFQQQDPDAKDADPDQFFRMKGWAADPPDPDDCRRGITIITITMATPVCCPPPCNDSVVRLVVVLVSCVVVVRFGDWDDDDPDIDTHHTDIDTDDMDIDRDDIDMDRNDDDDPRYHYD

Sequence (241 aa):
MKSNILTKKLVIGSCLRALQYASAHDAMIVVNMYNPPHELEEPTEWLAWHRLSFTLGIRGLRPIPSEVESIRVGDGVVGVTTEFFKSIKIRFQELYVFDLEKITGLTAEERVEEYIVYDWFNIKRGAKQKIKKIDHDSSFVHKLCFYPSKRIDGNHSELKDCYAKSYIKAEDLGKFEFSETAAKFAATKLIKENNLKGPLRRFGSSTHRLNLILEHDRRDLYKKQKEFIVNESLPPNIFLL

Radius of gyration: 22.43 Å; chains: 1; bounding box: 56×31×73 Å

Secondary structure (DSSP, 8-state):
---EEE-SEEEE-SSHHHHHHHHHTT-EEE--S-----TTTSHHHHHHHHHHHHHHHHTT-----SPEEEEEEETTEEEEEETT--EEEEE-SEEEES--TTEES-SEEEEEEEEEEEEEEEEEE--B----EEE---SSEEEEEEEE-TTSSS--TTBEEEEEEEEEETTTTTSGGGSHHHHHHHHHHHHHHTT----EEEETTEEEEPPPEEEEEEEEEEEEEEEEEESSPPPTTEEE-